Protein AF-A0A0Q9YLK9-F1 (afdb_monomer)

Mean predicted aligned error: 9.88 Å

Sequence (303 aa):
MAKIHIVLDIDNVLADRCTLINREFHFLRNGAVLSVNNHLYYIFPGIIPLLKRLYSYDNVEVSFFSSGTKVRDKELIKKLLILALGEGGYQLIKPTLIVRSKDDQTLISSRVKVKDLLKIVNVDDLPRTIFVDDEFCFEPQQAHNFLKSQKVSANAYSEDMGDDSSDYRWQRVNNAYYLAGRLIQLINFLSADPSNTVSNCLFPIQFNNDSSGGYLFNMHVYHDRAIYEYGLAMLQAIDPSLTLVSADFYRESIETIDFSTNLSPYLPRYYSSLEQGMSVDVSIEEFAEISLKNRRAYLSSIR

Secondary structure (DSSP, 8-state):
---EEEEE--BTTTEEE---GGGHHHHHHHSEEEEETTEEEEEPTTHHHHHHHHTT-TTEEEEEE-SS-HHHHHHHHHHHHHHHHHHHHHHHHGGG--EE-GGG-EESSSS-EEB-GGGTS-GGGGGGEEEEESS--B-GGGGGGEEE-----GGGT-TT--TT---TTGGGTTHHHHHHHHHHHHHHHHHH-TT--HHHHHHHHHEEEPTTS-EEE-GGGG--HHHHHHHHHHHHTT-TT-----HHHHHHHHHS--TTTSSTTTHHHHHHHHHTTPPPSS-HHHHHHHHHHHHHHHHHHT-

Organism: NCBI:txid295108

Structure (mmCIF, N/CA/C/O backbone):
data_AF-A0A0Q9YLK9-F1
#
_entry.id   AF-A0A0Q9YLK9-F1
#
loop_
_atom_site.group_PDB
_atom_site.id
_atom_site.type_symbol
_atom_site.label_atom_id
_atom_site.label_alt_id
_atom_site.label_comp_id
_atom_site.label_asym_id
_atom_site.label_entity_id
_atom_site.label_seq_id
_atom_site.pdbx_PDB_ins_code
_atom_site.Cartn_x
_atom_site.Cartn_y
_atom_site.Cartn_z
_atom_site.occupancy
_atom_site.B_iso_or_equiv
_atom_site.auth_seq_id
_atom_site.auth_comp_id
_atom_site.auth_asym_id
_atom_site.auth_atom_id
_atom_site.pdbx_PDB_model_num
ATOM 1 N N . MET A 1 1 ? -21.059 -6.905 7.042 1.00 68.19 1 MET A N 1
ATOM 2 C CA . MET A 1 1 ? -19.736 -7.304 7.572 1.00 68.19 1 MET A CA 1
ATOM 3 C C . MET A 1 1 ? -19.017 -6.052 8.040 1.00 68.19 1 MET A C 1
ATOM 5 O O . MET A 1 1 ? -19.188 -5.026 7.391 1.00 68.19 1 MET A O 1
ATOM 9 N N . ALA A 1 2 ? -18.274 -6.116 9.147 1.00 87.56 2 ALA A N 1
ATOM 10 C CA . ALA A 1 2 ? -17.472 -4.984 9.614 1.00 87.56 2 ALA A CA 1
ATOM 11 C C . ALA A 1 2 ? -16.369 -4.666 8.593 1.00 87.56 2 ALA A C 1
ATOM 13 O O . ALA A 1 2 ? -15.706 -5.587 8.100 1.00 87.56 2 ALA A O 1
ATOM 14 N N . LYS A 1 3 ? -16.199 -3.383 8.266 1.00 95.25 3 LYS A N 1
ATOM 15 C CA . LYS A 1 3 ? -15.178 -2.924 7.323 1.00 95.25 3 LYS A CA 1
ATOM 16 C C . LYS A 1 3 ? -13.779 -3.057 7.931 1.00 95.25 3 LYS A C 1
ATOM 18 O O . LYS A 1 3 ? -13.607 -3.119 9.150 1.00 95.25 3 LYS A O 1
ATOM 23 N N . ILE A 1 4 ? -12.790 -3.191 7.057 1.00 98.00 4 ILE A N 1
ATOM 24 C CA . ILE A 1 4 ? -11.364 -3.173 7.373 1.00 98.00 4 ILE A CA 1
ATOM 25 C C . ILE A 1 4 ? -10.777 -2.004 6.597 1.00 98.00 4 ILE A C 1
ATOM 27 O O . ILE A 1 4 ? -10.881 -1.969 5.372 1.00 98.00 4 ILE A O 1
ATOM 31 N N . HIS A 1 5 ? -10.152 -1.062 7.292 1.00 98.38 5 HIS A N 1
ATOM 32 C CA . HIS A 1 5 ? -9.548 0.096 6.643 1.00 98.38 5 HIS A CA 1
ATOM 33 C C . HIS A 1 5 ? -8.049 -0.124 6.487 1.00 98.38 5 HIS A C 1
ATOM 35 O O . HIS A 1 5 ? -7.370 -0.531 7.427 1.00 98.38 5 HIS A O 1
ATOM 41 N N . ILE A 1 6 ? -7.522 0.155 5.301 1.00 98.56 6 ILE A N 1
ATOM 42 C CA . ILE A 1 6 ? -6.091 0.116 5.014 1.00 98.56 6 ILE A CA 1
ATOM 43 C C . ILE A 1 6 ? -5.683 1.508 4.561 1.00 98.56 6 ILE A C 1
ATOM 45 O O . ILE A 1 6 ? -6.070 1.972 3.489 1.00 98.56 6 ILE A O 1
ATOM 49 N N . VAL A 1 7 ? -4.901 2.181 5.395 1.00 98.69 7 VAL A N 1
ATOM 50 C CA . VAL A 1 7 ? -4.362 3.509 5.125 1.00 98.69 7 VAL A CA 1
ATOM 51 C C . VAL A 1 7 ? -2.917 3.352 4.676 1.00 98.69 7 VAL A C 1
ATOM 53 O O . VAL A 1 7 ? -2.079 2.895 5.447 1.00 98.69 7 VAL A O 1
ATOM 56 N N . LEU A 1 8 ? -2.629 3.715 3.431 1.00 98.56 8 LEU A N 1
ATOM 57 C CA . LEU A 1 8 ? -1.304 3.593 2.830 1.00 98.56 8 LEU A CA 1
ATOM 58 C C . LEU A 1 8 ? -0.626 4.966 2.764 1.00 98.56 8 LEU A C 1
ATOM 60 O O . LEU A 1 8 ? -1.195 5.924 2.231 1.00 98.56 8 LEU A O 1
ATOM 64 N N . ASP A 1 9 ? 0.603 5.068 3.254 1.00 97.75 9 ASP A N 1
ATOM 65 C CA . ASP A 1 9 ? 1.499 6.141 2.830 1.00 97.75 9 ASP A CA 1
ATOM 66 C C . ASP A 1 9 ? 1.867 5.990 1.345 1.00 97.75 9 ASP A C 1
ATOM 68 O O . ASP A 1 9 ? 1.603 4.961 0.726 1.00 97.75 9 ASP A O 1
ATOM 72 N N . ILE A 1 10 ? 2.420 7.045 0.747 1.00 96.38 10 ILE A N 1
ATOM 73 C CA . ILE A 1 10 ? 2.712 7.114 -0.688 1.00 96.38 10 ILE A CA 1
ATOM 74 C C . ILE A 1 10 ? 4.205 7.006 -0.946 1.00 96.38 10 ILE A C 1
ATOM 76 O O . ILE A 1 10 ? 4.651 6.054 -1.595 1.00 96.38 10 ILE A O 1
ATOM 80 N N . ASP A 1 11 ? 4.948 8.009 -0.483 1.00 92.50 11 ASP A N 1
ATOM 81 C CA . ASP A 1 11 ? 6.382 8.094 -0.704 1.00 92.50 11 ASP A CA 1
ATOM 82 C C . ASP A 1 11 ? 7.020 6.893 -0.013 1.00 92.50 11 ASP A C 1
ATOM 84 O O . ASP A 1 11 ? 6.592 6.502 1.063 1.00 92.50 11 ASP A O 1
ATOM 88 N N . ASN A 1 12 ? 8.005 6.258 -0.644 1.00 89.56 12 ASN A N 1
ATOM 89 C CA . ASN A 1 12 ? 8.766 5.153 -0.072 1.00 89.56 12 ASN A CA 1
ATOM 90 C C . ASN A 1 12 ? 7.986 3.866 0.303 1.00 89.56 12 ASN A C 1
ATOM 92 O O . ASN A 1 12 ? 8.616 2.864 0.663 1.00 89.56 12 ASN A O 1
ATOM 96 N N . VAL A 1 13 ? 6.657 3.867 0.163 1.00 93.62 13 VAL A N 1
ATOM 97 C CA . VAL A 1 13 ? 5.757 2.720 0.348 1.00 93.62 13 VAL A CA 1
ATOM 98 C C . VAL A 1 13 ? 5.201 2.247 -0.992 1.00 93.62 13 VAL A C 1
ATOM 100 O O . VAL A 1 13 ? 5.377 1.086 -1.356 1.00 93.62 13 VAL A O 1
ATOM 103 N N . LEU A 1 14 ? 4.563 3.147 -1.745 1.00 94.81 14 LEU A N 1
ATOM 104 C CA . LEU A 1 14 ? 3.955 2.853 -3.049 1.00 94.81 14 LEU A CA 1
ATOM 105 C C . LEU A 1 14 ? 4.829 3.339 -4.198 1.00 94.81 14 LEU A C 1
ATOM 107 O O . LEU A 1 14 ? 4.911 2.688 -5.243 1.00 94.81 14 LEU A O 1
ATOM 111 N N . ALA A 1 15 ? 5.448 4.500 -4.002 1.00 92.12 15 ALA A N 1
ATOM 112 C CA . ALA A 1 15 ? 6.209 5.180 -5.025 1.00 92.12 15 ALA A CA 1
ATOM 113 C C . ALA A 1 15 ? 7.454 5.851 -4.449 1.00 92.12 15 ALA A C 1
ATOM 115 O O . ALA A 1 15 ? 7.448 6.310 -3.315 1.00 92.12 15 ALA A O 1
ATOM 116 N N . ASP A 1 16 ? 8.500 5.977 -5.253 1.00 88.25 16 ASP A N 1
ATOM 117 C CA . ASP A 1 16 ? 9.640 6.844 -4.958 1.00 88.25 16 ASP A CA 1
ATOM 118 C C . ASP A 1 16 ? 9.761 7.923 -6.030 1.00 88.25 16 ASP A C 1
ATOM 120 O O . ASP A 1 16 ? 9.440 7.706 -7.201 1.00 88.25 16 ASP A O 1
ATOM 124 N N . ARG A 1 17 ? 10.237 9.104 -5.649 1.00 85.50 17 ARG A N 1
ATOM 125 C CA . ARG A 1 17 ? 10.527 10.157 -6.614 1.00 85.50 17 ARG A CA 1
ATOM 126 C C . ARG A 1 17 ? 11.776 9.771 -7.403 1.00 85.50 17 ARG A C 1
ATOM 128 O O . ARG A 1 17 ? 12.842 9.519 -6.838 1.00 85.50 17 ARG A O 1
ATOM 135 N N . CYS A 1 18 ? 11.666 9.788 -8.726 1.00 79.31 18 CYS A N 1
ATOM 136 C CA . CYS A 1 18 ? 12.818 9.616 -9.595 1.00 79.31 18 CYS A CA 1
ATOM 137 C C . CYS A 1 18 ? 13.755 10.821 -9.439 1.00 79.31 18 CYS A C 1
ATOM 139 O O . CYS A 1 18 ? 13.375 11.962 -9.707 1.00 79.31 18 CYS A O 1
ATOM 141 N N . THR A 1 19 ? 14.986 10.559 -9.000 1.00 68.25 19 THR A N 1
ATOM 142 C CA . THR A 1 19 ? 16.067 11.560 -8.972 1.00 68.25 19 THR A CA 1
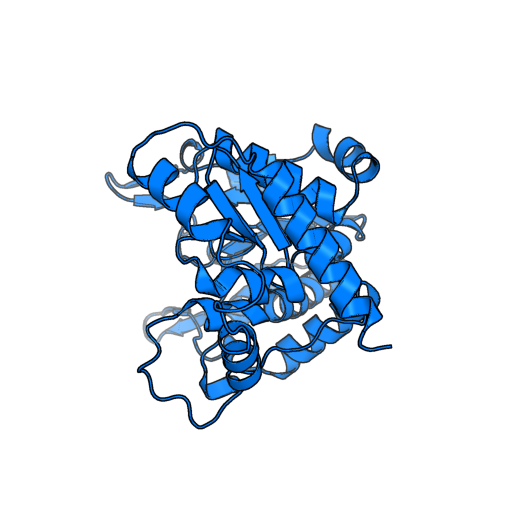ATOM 143 C C . THR A 1 19 ? 17.283 11.147 -9.799 1.00 68.25 19 THR A C 1
ATOM 145 O O . THR A 1 19 ? 18.236 11.911 -9.874 1.00 68.25 19 THR A O 1
ATOM 148 N N . LEU A 1 20 ? 17.295 9.935 -10.371 1.00 61.44 20 LEU A N 1
ATOM 149 C CA . LEU A 1 20 ? 18.453 9.371 -11.070 1.00 61.44 20 LEU A CA 1
ATOM 150 C C . LEU A 1 20 ? 18.015 8.622 -12.335 1.00 61.44 20 LEU A C 1
ATOM 152 O O . LEU A 1 20 ? 17.200 7.698 -12.264 1.00 61.44 20 LEU A O 1
ATOM 156 N N . ILE A 1 21 ? 18.619 9.027 -13.453 1.00 57.09 21 ILE A N 1
ATOM 157 C CA . ILE A 1 21 ? 18.257 8.710 -14.845 1.00 57.09 21 ILE A CA 1
ATOM 158 C C . ILE A 1 21 ? 18.487 7.230 -15.193 1.00 57.09 21 ILE A C 1
ATOM 160 O O . ILE A 1 21 ? 17.696 6.612 -15.895 1.00 57.09 21 ILE A O 1
ATOM 164 N N . ASN A 1 22 ? 19.522 6.599 -14.635 1.00 57.56 22 ASN A N 1
ATOM 165 C CA . ASN A 1 22 ? 19.926 5.246 -15.052 1.00 57.56 22 ASN A CA 1
ATOM 166 C C . ASN A 1 22 ? 19.087 4.118 -14.423 1.00 57.56 22 ASN A C 1
ATOM 168 O O . ASN A 1 22 ? 19.367 2.944 -14.638 1.00 57.56 22 ASN A O 1
ATOM 172 N N . ARG A 1 23 ? 18.077 4.453 -13.613 1.00 61.56 23 ARG A N 1
ATOM 173 C CA . ARG A 1 23 ? 17.304 3.477 -12.820 1.00 61.56 23 ARG A CA 1
ATOM 174 C C . ARG A 1 23 ? 15.888 3.256 -13.343 1.00 61.56 23 ARG A C 1
ATOM 176 O O . ARG A 1 23 ? 15.197 2.359 -12.867 1.00 61.56 23 ARG A O 1
ATOM 183 N N . GLU A 1 24 ? 15.474 4.031 -14.344 1.00 62.31 24 GLU A N 1
ATOM 184 C CA . GLU A 1 24 ? 14.135 3.984 -14.937 1.00 62.31 24 GLU A CA 1
ATOM 185 C C . GLU A 1 24 ? 13.812 2.589 -15.482 1.00 62.31 24 GLU A C 1
ATOM 187 O O . GLU A 1 24 ? 12.700 2.099 -15.311 1.00 62.31 24 GLU A O 1
ATOM 192 N N . PHE A 1 25 ? 14.793 1.893 -16.060 1.00 64.44 25 PHE A N 1
ATOM 193 C CA . PHE A 1 25 ? 14.572 0.607 -16.721 1.00 64.44 25 PHE A CA 1
ATOM 194 C C . PHE A 1 25 ? 14.134 -0.514 -15.790 1.00 64.44 25 PHE A C 1
ATOM 196 O O . PHE A 1 25 ? 13.269 -1.299 -16.179 1.00 64.44 25 PHE A O 1
ATOM 203 N N . HIS A 1 26 ? 14.666 -0.579 -14.566 1.00 68.38 26 HIS A N 1
ATOM 204 C CA . HIS A 1 26 ? 14.203 -1.570 -13.598 1.00 68.38 26 HIS A CA 1
ATOM 205 C C . HIS A 1 26 ? 12.704 -1.387 -13.325 1.00 68.38 26 HIS A C 1
ATOM 207 O O . HIS A 1 26 ? 11.928 -2.340 -13.404 1.00 68.38 26 HIS A O 1
ATOM 213 N N . PHE A 1 27 ? 12.283 -0.147 -13.070 1.00 71.62 27 PHE A N 1
ATOM 214 C CA . PHE A 1 27 ? 10.886 0.186 -12.796 1.00 71.62 27 PHE A CA 1
ATOM 215 C C . PHE A 1 27 ? 10.000 0.103 -14.039 1.00 71.62 27 PHE A C 1
ATOM 217 O O . PHE A 1 27 ? 8.840 -0.273 -13.931 1.00 71.62 27 PHE A O 1
ATOM 224 N N . LEU A 1 28 ? 10.527 0.362 -15.233 1.00 66.81 28 LEU A N 1
ATOM 225 C CA . LEU A 1 28 ? 9.806 0.140 -16.486 1.00 66.81 28 LEU A CA 1
ATOM 226 C C . LEU A 1 28 ? 9.580 -1.348 -16.773 1.00 66.81 28 LEU A C 1
ATOM 228 O O . LEU A 1 28 ? 8.540 -1.711 -17.325 1.00 66.81 28 LEU A O 1
ATOM 232 N N . ARG A 1 29 ? 10.535 -2.212 -16.407 1.00 68.81 29 ARG A N 1
ATOM 233 C CA . ARG A 1 29 ? 10.418 -3.666 -16.576 1.00 68.81 29 ARG A CA 1
ATOM 234 C C . ARG A 1 29 ? 9.478 -4.277 -15.539 1.00 68.81 29 ARG A C 1
ATOM 236 O O . ARG A 1 29 ? 8.573 -5.019 -15.915 1.00 68.81 29 ARG A O 1
ATOM 243 N N . ASN A 1 30 ? 9.666 -3.927 -14.268 1.00 75.62 30 ASN A N 1
ATOM 244 C CA . ASN A 1 30 ? 9.086 -4.660 -13.140 1.00 75.62 30 ASN A CA 1
ATOM 245 C C . ASN A 1 30 ? 7.999 -3.885 -12.370 1.00 75.62 30 ASN A C 1
ATOM 247 O O . ASN A 1 30 ? 7.296 -4.474 -11.556 1.00 75.62 30 ASN A O 1
ATOM 251 N N . GLY A 1 31 ? 7.834 -2.583 -12.616 1.00 85.44 31 GLY A N 1
ATOM 252 C CA . GLY A 1 31 ? 6.871 -1.710 -11.937 1.00 85.44 31 GLY A CA 1
ATOM 253 C C . GLY A 1 31 ? 6.147 -0.777 -12.913 1.00 85.44 31 GLY A C 1
ATOM 254 O O . GLY A 1 31 ? 5.612 -1.217 -13.937 1.00 85.44 31 GLY A O 1
ATOM 255 N N . ALA A 1 32 ? 6.110 0.518 -12.587 1.00 87.38 32 ALA A N 1
ATOM 256 C CA . ALA A 1 32 ? 5.658 1.562 -13.506 1.00 87.38 32 ALA A CA 1
ATOM 257 C C . ALA A 1 32 ? 6.345 2.907 -13.235 1.00 87.38 32 ALA A C 1
ATOM 259 O O . ALA A 1 32 ? 6.913 3.126 -12.169 1.00 87.38 32 ALA A O 1
ATOM 260 N N . VAL A 1 33 ? 6.247 3.827 -14.194 1.00 86.94 33 VAL A N 1
ATOM 261 C CA . VAL A 1 33 ? 6.704 5.215 -14.052 1.00 86.94 33 VAL A CA 1
ATOM 262 C C . VAL A 1 33 ? 5.521 6.138 -14.318 1.00 86.94 33 VAL A C 1
ATOM 264 O O . VAL A 1 33 ? 4.845 5.997 -15.336 1.00 86.94 33 VAL A O 1
ATOM 267 N N . LEU A 1 34 ? 5.254 7.066 -13.400 1.00 88.12 34 LEU A N 1
ATOM 268 C CA . LEU A 1 34 ? 4.190 8.062 -13.519 1.00 88.12 34 LEU A CA 1
ATOM 269 C C . LEU A 1 34 ? 4.776 9.470 -13.493 1.00 88.12 34 LEU A C 1
ATOM 271 O O . LEU A 1 34 ? 5.653 9.768 -12.690 1.00 88.12 34 LEU A O 1
ATOM 275 N N . SER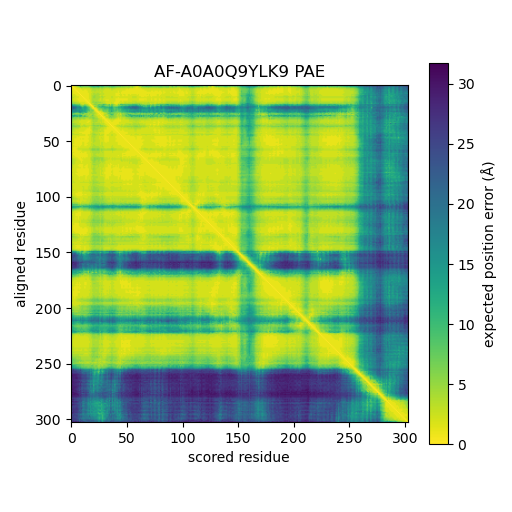 A 1 35 ? 4.247 10.353 -14.334 1.00 87.69 35 SER A N 1
ATOM 276 C CA . SER A 1 35 ? 4.555 11.784 -14.296 1.00 87.69 35 SER A CA 1
ATOM 277 C C . SER A 1 35 ? 3.471 12.541 -13.540 1.00 87.69 35 SER A C 1
ATOM 279 O O . SER A 1 35 ? 2.290 12.319 -13.807 1.00 87.69 35 SER A O 1
ATOM 281 N N . VAL A 1 36 ? 3.843 13.421 -12.611 1.00 89.75 36 VAL A N 1
ATOM 282 C CA . VAL A 1 36 ? 2.948 14.273 -11.809 1.00 89.75 36 VAL A CA 1
ATOM 283 C C . VAL A 1 36 ? 3.653 15.601 -11.544 1.00 89.75 36 VAL A C 1
ATOM 285 O O . VAL A 1 36 ? 4.757 15.602 -11.005 1.00 89.75 36 VAL A O 1
ATOM 288 N N . ASN A 1 37 ? 3.028 16.730 -11.893 1.00 87.25 37 ASN A N 1
ATOM 289 C CA . ASN A 1 37 ? 3.591 18.079 -11.703 1.00 87.25 37 ASN A CA 1
ATOM 290 C C . ASN A 1 37 ? 5.066 18.219 -12.148 1.00 87.25 37 ASN A C 1
ATOM 292 O O . ASN A 1 37 ? 5.900 18.707 -11.389 1.00 87.25 37 ASN A O 1
ATOM 296 N N . ASN A 1 38 ? 5.398 17.762 -13.361 1.00 82.94 38 ASN A N 1
ATOM 297 C CA . ASN A 1 38 ? 6.762 17.776 -13.924 1.00 82.94 38 ASN A CA 1
ATOM 298 C C . ASN A 1 38 ? 7.799 16.959 -13.127 1.00 82.94 38 ASN A C 1
ATOM 300 O O . ASN A 1 38 ? 9.006 17.184 -13.229 1.00 82.94 38 ASN A O 1
ATOM 304 N N . HIS A 1 39 ? 7.346 16.000 -12.323 1.00 85.12 39 HIS A N 1
ATOM 305 C CA . HIS A 1 39 ? 8.201 15.052 -11.622 1.00 85.12 39 HIS A CA 1
ATOM 306 C C . HIS A 1 39 ? 7.826 13.623 -11.990 1.00 85.12 39 HIS A C 1
ATOM 308 O O . HIS A 1 39 ? 6.649 13.287 -12.117 1.00 85.12 39 HIS A O 1
ATOM 314 N N . LEU A 1 40 ? 8.844 12.780 -12.142 1.00 86.62 40 LEU A N 1
ATOM 315 C CA . LEU A 1 40 ? 8.677 11.353 -12.370 1.00 86.62 40 LEU A CA 1
ATOM 316 C C . LEU A 1 40 ? 8.667 10.607 -11.033 1.00 86.62 40 LEU A C 1
ATOM 318 O O . LEU A 1 40 ? 9.443 10.910 -10.124 1.00 86.62 40 LEU A O 1
ATOM 322 N N . TYR A 1 41 ? 7.795 9.615 -10.940 1.00 88.81 41 TYR A N 1
ATOM 323 C CA . TYR A 1 41 ? 7.614 8.745 -9.789 1.00 88.81 41 TYR A CA 1
ATOM 324 C C . TYR A 1 41 ? 7.719 7.293 -10.233 1.00 88.81 41 TYR A C 1
ATOM 326 O O . TYR A 1 41 ? 7.021 6.860 -11.150 1.00 88.81 41 TYR A O 1
ATOM 334 N N . TYR A 1 42 ? 8.583 6.544 -9.565 1.00 88.88 42 TYR A N 1
ATOM 335 C CA . TYR A 1 42 ? 8.730 5.109 -9.718 1.00 88.88 42 TYR A CA 1
ATOM 336 C C . TYR A 1 42 ? 7.731 4.399 -8.828 1.00 88.88 42 TYR A C 1
ATOM 338 O O . TYR A 1 42 ? 7.791 4.527 -7.613 1.00 88.88 42 TYR A O 1
ATOM 346 N N . ILE A 1 43 ? 6.828 3.636 -9.426 1.00 91.38 43 ILE A N 1
ATOM 347 C CA . ILE A 1 43 ? 5.926 2.745 -8.707 1.00 91.38 43 ILE A CA 1
ATOM 348 C C . ILE A 1 43 ? 6.657 1.428 -8.487 1.00 91.38 43 ILE A C 1
ATOM 350 O O . ILE A 1 43 ? 7.110 0.807 -9.456 1.00 91.38 43 ILE A O 1
ATOM 354 N N . PHE A 1 44 ? 6.775 1.006 -7.226 1.00 89.50 44 PHE A N 1
ATOM 355 C CA . PHE A 1 44 ? 7.508 -0.215 -6.900 1.00 89.50 44 PHE A CA 1
ATOM 356 C C . PHE A 1 44 ? 6.870 -1.449 -7.566 1.00 89.50 44 PHE A C 1
ATOM 358 O O . PHE A 1 44 ? 5.640 -1.504 -7.725 1.00 89.50 44 PHE A O 1
ATOM 365 N N . PRO A 1 45 ? 7.682 -2.455 -7.947 1.00 88.00 45 PRO A N 1
ATOM 366 C CA . PRO A 1 45 ? 7.176 -3.740 -8.415 1.00 88.00 45 PRO A CA 1
ATOM 367 C C . PRO A 1 45 ? 6.126 -4.323 -7.467 1.00 88.00 45 PRO A C 1
ATOM 369 O O . PRO A 1 45 ? 6.228 -4.180 -6.254 1.00 88.00 45 PRO A O 1
ATOM 372 N N . GLY A 1 46 ? 5.077 -4.936 -8.017 1.00 92.81 46 GLY A N 1
ATOM 373 C CA . GLY A 1 46 ? 3.996 -5.542 -7.231 1.00 92.81 46 GLY A CA 1
ATOM 374 C C . GLY A 1 46 ? 2.945 -4.576 -6.657 1.00 92.81 46 GLY A C 1
ATOM 375 O O . GLY A 1 46 ? 1.862 -5.038 -6.307 1.00 92.81 46 GLY A O 1
ATOM 376 N N . ILE A 1 47 ? 3.169 -3.253 -6.624 1.00 96.00 47 ILE A N 1
ATOM 377 C CA . ILE A 1 47 ? 2.183 -2.291 -6.077 1.00 96.00 47 ILE A CA 1
ATOM 378 C C . ILE A 1 47 ? 0.879 -2.266 -6.881 1.00 96.00 47 ILE A C 1
ATOM 380 O O . ILE A 1 47 ? -0.205 -2.220 -6.305 1.00 96.00 47 ILE A O 1
ATOM 384 N N . ILE A 1 48 ? 0.958 -2.335 -8.211 1.00 96.25 48 ILE A N 1
ATOM 385 C CA . ILE A 1 48 ? -0.232 -2.368 -9.076 1.00 96.25 48 ILE A CA 1
ATOM 386 C C . ILE A 1 48 ? -1.091 -3.621 -8.783 1.00 96.25 48 ILE A C 1
ATOM 388 O O . ILE A 1 48 ? -2.278 -3.465 -8.481 1.00 96.25 48 ILE A O 1
ATOM 392 N N . PRO A 1 49 ? -0.534 -4.852 -8.815 1.00 97.06 49 PRO A N 1
ATOM 393 C CA . PRO A 1 49 ? -1.221 -6.058 -8.351 1.00 97.06 49 PRO A CA 1
ATOM 394 C C . PRO A 1 49 ? -1.729 -5.978 -6.908 1.00 97.06 49 PRO A C 1
ATOM 396 O O . PRO A 1 49 ? -2.851 -6.405 -6.646 1.00 97.06 49 PRO A O 1
ATOM 399 N N . LEU A 1 50 ? -0.955 -5.404 -5.981 1.00 98.12 50 LEU A N 1
ATOM 400 C CA . LEU A 1 50 ? -1.374 -5.231 -4.589 1.00 98.12 50 LEU A CA 1
ATOM 401 C C . LEU A 1 50 ? -2.641 -4.381 -4.500 1.00 98.12 50 LEU A C 1
ATOM 403 O O . LEU A 1 50 ? -3.616 -4.812 -3.892 1.00 98.12 50 LEU A O 1
ATOM 407 N N . LEU A 1 51 ? -2.671 -3.215 -5.149 1.00 98.44 51 LEU A N 1
ATOM 408 C CA . LEU A 1 51 ? -3.859 -2.361 -5.163 1.00 98.44 51 LEU A CA 1
ATOM 409 C C . LEU A 1 51 ? -5.054 -3.088 -5.786 1.00 98.44 51 LEU A C 1
ATOM 411 O O . LEU A 1 51 ? -6.121 -3.111 -5.178 1.00 98.44 51 LEU A O 1
ATOM 415 N N . LYS A 1 52 ? -4.876 -3.763 -6.931 1.00 97.88 52 LYS A N 1
ATOM 416 C CA . LYS A 1 52 ? -5.930 -4.612 -7.519 1.00 97.88 52 LYS A CA 1
ATOM 417 C C . LYS A 1 52 ? -6.467 -5.632 -6.514 1.00 97.88 52 LYS A C 1
ATOM 419 O O . LYS A 1 52 ? -7.678 -5.801 -6.410 1.00 97.88 52 LYS A O 1
ATOM 424 N N . ARG A 1 53 ? -5.581 -6.291 -5.758 1.00 97.75 53 ARG A N 1
ATOM 425 C CA . ARG A 1 53 ? -5.970 -7.276 -4.745 1.00 97.75 53 ARG A CA 1
ATOM 426 C C . ARG A 1 53 ? -6.764 -6.637 -3.614 1.00 97.75 53 ARG A C 1
ATOM 428 O O . ARG A 1 53 ? -7.814 -7.157 -3.259 1.00 97.75 53 ARG A O 1
ATOM 435 N N . LEU A 1 54 ? -6.287 -5.527 -3.057 1.00 98.12 54 LEU A N 1
ATOM 436 C CA . LEU A 1 54 ? -6.954 -4.856 -1.939 1.00 98.12 54 LEU A CA 1
ATOM 437 C C . LEU A 1 54 ? -8.367 -4.394 -2.319 1.00 98.12 54 LEU A C 1
ATOM 439 O O . LEU A 1 54 ? -9.305 -4.658 -1.577 1.00 98.12 54 LEU A O 1
ATOM 443 N N . TYR A 1 55 ? -8.531 -3.804 -3.506 1.00 97.62 55 TYR A N 1
ATOM 444 C CA . TYR A 1 55 ? -9.838 -3.375 -4.019 1.00 97.62 55 TYR A CA 1
ATOM 445 C C . TYR A 1 55 ? -10.745 -4.529 -4.482 1.00 97.62 55 TYR A C 1
ATOM 447 O O . TYR A 1 55 ? -11.903 -4.284 -4.807 1.00 97.62 55 TYR A O 1
ATOM 455 N N . SER A 1 56 ? -10.254 -5.774 -4.514 1.00 96.12 56 SER A N 1
ATOM 456 C CA . SER A 1 56 ? -11.085 -6.953 -4.807 1.00 96.12 56 SER A CA 1
ATOM 457 C C . SER A 1 56 ? -11.833 -7.501 -3.586 1.00 96.12 56 SER A C 1
ATOM 459 O O . SER A 1 56 ? -12.683 -8.372 -3.742 1.00 96.12 56 SER A O 1
ATOM 461 N N . TYR A 1 57 ? -11.523 -7.018 -2.378 1.00 96.69 57 TYR A N 1
ATOM 462 C CA . TYR A 1 57 ? -12.208 -7.427 -1.153 1.00 96.69 57 TYR A CA 1
ATOM 463 C C . TYR A 1 57 ? -13.366 -6.475 -0.827 1.00 96.69 57 TYR A C 1
ATOM 465 O O . TYR A 1 57 ? -13.148 -5.308 -0.508 1.00 96.69 57 TYR A O 1
ATOM 473 N N . ASP A 1 58 ? -14.598 -6.989 -0.804 1.00 95.12 58 ASP A N 1
ATOM 474 C CA . ASP A 1 58 ? -15.812 -6.188 -0.556 1.00 95.12 58 ASP A CA 1
ATOM 475 C C . ASP A 1 58 ? -15.848 -5.515 0.832 1.00 95.12 58 ASP A C 1
ATOM 477 O O . ASP A 1 58 ? -16.514 -4.493 1.047 1.00 95.12 58 ASP A O 1
ATOM 481 N N . ASN A 1 59 ? -15.147 -6.091 1.811 1.00 96.12 59 ASN A N 1
ATOM 482 C CA . ASN A 1 59 ? -15.074 -5.590 3.181 1.00 96.12 59 ASN A CA 1
ATOM 483 C C . ASN A 1 59 ? -13.836 -4.723 3.459 1.00 96.12 59 ASN A C 1
ATOM 485 O O . ASN A 1 59 ? -13.669 -4.299 4.601 1.00 96.12 59 ASN A O 1
ATOM 489 N N . VAL A 1 60 ? -12.997 -4.442 2.459 1.00 97.94 60 VAL A N 1
ATOM 490 C CA . VAL A 1 60 ? -11.796 -3.611 2.610 1.00 97.94 60 VAL A CA 1
ATOM 491 C C . VAL A 1 60 ? -12.025 -2.228 2.008 1.00 97.94 60 VAL A C 1
ATOM 493 O O . VAL A 1 60 ? -12.560 -2.087 0.912 1.00 97.94 60 VAL A O 1
ATOM 496 N N . GLU A 1 61 ? -11.587 -1.197 2.722 1.00 98.12 61 GLU A N 1
ATOM 497 C CA . GLU A 1 61 ? -11.552 0.183 2.244 1.00 98.12 61 GLU A CA 1
ATOM 498 C C . GLU A 1 61 ? -10.120 0.703 2.269 1.00 98.12 61 GLU A C 1
ATOM 500 O O . GLU A 1 61 ? -9.439 0.650 3.292 1.00 98.12 61 GLU A O 1
ATOM 505 N N . VAL A 1 62 ? -9.656 1.213 1.129 1.00 98.62 62 VAL A N 1
ATOM 506 C CA . VAL A 1 62 ? -8.290 1.715 0.976 1.00 98.62 62 VAL A CA 1
ATOM 507 C C . VAL A 1 62 ? -8.307 3.238 0.958 1.00 98.62 62 VAL A C 1
ATOM 509 O O . VAL A 1 62 ? -9.062 3.858 0.211 1.00 98.62 62 VAL A O 1
ATOM 512 N N . SER A 1 63 ? -7.457 3.847 1.777 1.00 98.75 63 SER A N 1
ATOM 513 C CA . SER A 1 63 ? -7.242 5.294 1.843 1.00 98.75 63 SER A CA 1
ATOM 514 C C . SER A 1 63 ? -5.752 5.612 1.807 1.00 98.75 63 SER A C 1
ATOM 516 O O . SER A 1 63 ? -4.917 4.736 2.024 1.00 98.75 63 SER A O 1
ATOM 518 N N . PHE A 1 64 ? -5.408 6.872 1.545 1.00 98.69 64 PHE A N 1
ATOM 519 C CA . PHE A 1 64 ? -4.017 7.306 1.422 1.00 98.69 64 PHE A CA 1
ATOM 520 C C . PHE A 1 64 ? -3.716 8.458 2.377 1.00 98.69 64 PHE A C 1
ATOM 522 O O . PHE A 1 64 ? -4.524 9.382 2.489 1.00 98.69 64 PHE A O 1
ATOM 529 N N . PHE A 1 65 ? -2.559 8.429 3.041 1.00 98.38 65 PHE A N 1
ATOM 530 C CA . PHE A 1 65 ? -2.113 9.512 3.920 1.00 98.38 65 PHE A CA 1
ATOM 531 C C . PHE A 1 65 ? -0.612 9.747 3.777 1.00 98.38 65 PHE A C 1
ATOM 533 O O . PHE A 1 65 ? 0.187 9.004 4.336 1.00 98.38 65 PHE A O 1
ATOM 540 N N . SER A 1 66 ? -0.234 10.817 3.078 1.00 97.00 66 SER A N 1
ATOM 541 C CA . SER A 1 66 ? 1.166 11.183 2.856 1.00 97.00 66 SER A CA 1
ATOM 542 C C . SER A 1 66 ? 1.583 12.476 3.554 1.00 97.00 66 SER A C 1
ATOM 544 O O . SER A 1 66 ? 0.760 13.330 3.871 1.00 97.00 66 SER A O 1
ATOM 546 N N . SER A 1 67 ? 2.890 12.635 3.773 1.00 95.25 67 SER A N 1
ATOM 547 C CA . SER A 1 67 ? 3.537 13.911 4.128 1.00 95.25 67 SER A CA 1
ATOM 548 C C . SER A 1 67 ? 3.778 14.804 2.894 1.00 95.25 67 SER A C 1
ATOM 550 O O . SER A 1 67 ? 4.476 15.819 2.967 1.00 95.25 67 SER A O 1
ATOM 552 N N . GLY A 1 68 ? 3.215 14.432 1.743 1.00 94.75 68 GLY A N 1
ATOM 553 C CA . GLY A 1 68 ? 3.235 15.194 0.507 1.00 94.75 68 GLY A CA 1
ATOM 554 C C . GLY A 1 68 ? 2.314 16.406 0.470 1.00 94.75 68 GLY A C 1
ATOM 555 O O . GLY A 1 68 ? 1.609 16.736 1.424 1.00 94.75 68 GLY A O 1
ATOM 556 N N . THR A 1 69 ? 2.344 17.128 -0.653 1.00 95.88 69 THR A N 1
ATOM 557 C CA . THR A 1 69 ? 1.374 18.197 -0.913 1.00 95.88 69 THR A CA 1
ATOM 558 C C . THR A 1 69 ? 0.090 17.599 -1.475 1.00 95.88 69 THR A C 1
ATOM 560 O O . THR A 1 69 ? 0.120 16.730 -2.345 1.00 95.88 69 THR A O 1
ATOM 563 N N . LYS A 1 70 ? -1.057 18.142 -1.059 1.00 96.25 70 LYS A N 1
ATOM 564 C CA . LYS A 1 70 ? -2.385 17.669 -1.476 1.00 96.25 70 LYS A CA 1
ATOM 565 C C . LYS A 1 70 ? -2.563 17.538 -2.990 1.00 96.25 70 LYS A C 1
ATOM 567 O O . LYS A 1 70 ? -3.199 16.595 -3.451 1.00 96.25 70 LYS A O 1
ATOM 572 N N . VAL A 1 71 ? -2.036 18.493 -3.761 1.00 96.31 71 VAL A N 1
ATOM 573 C CA . VAL A 1 71 ? -2.135 18.492 -5.232 1.00 96.31 71 VAL A CA 1
ATOM 574 C C . VAL A 1 71 ? -1.362 17.313 -5.821 1.00 96.31 71 VAL A C 1
ATOM 576 O O . VAL A 1 71 ? -1.923 16.551 -6.607 1.00 96.31 71 VAL A O 1
ATOM 579 N N . ARG A 1 72 ? -0.111 17.124 -5.386 1.00 95.81 72 ARG A N 1
ATOM 580 C CA . ARG A 1 72 ? 0.749 16.020 -5.822 1.00 95.81 72 ARG A CA 1
ATOM 581 C C . ARG A 1 72 ? 0.140 14.671 -5.461 1.00 95.81 72 ARG A C 1
ATOM 583 O O . ARG A 1 72 ? 0.019 13.818 -6.333 1.00 95.81 72 ARG A O 1
ATOM 590 N N . ASP A 1 73 ? -0.292 14.503 -4.215 1.00 97.38 73 ASP A N 1
ATOM 591 C CA . ASP A 1 73 ? -0.814 13.225 -3.724 1.00 97.38 73 ASP A CA 1
ATOM 592 C C . ASP A 1 73 ? -2.094 12.826 -4.460 1.00 97.38 73 ASP A C 1
ATOM 594 O O . ASP A 1 73 ? -2.220 11.698 -4.929 1.00 97.38 73 ASP A O 1
ATOM 598 N N . LYS A 1 74 ? -3.029 13.766 -4.646 1.00 97.75 74 LYS A N 1
ATOM 599 C CA . LYS A 1 74 ? -4.273 13.491 -5.378 1.00 97.75 74 LYS A CA 1
ATOM 600 C C . LYS A 1 74 ? -4.028 13.104 -6.831 1.00 97.75 74 LYS A C 1
ATOM 602 O O . LYS A 1 74 ? -4.691 12.195 -7.328 1.00 97.75 74 LYS A O 1
ATOM 607 N N . GLU A 1 75 ? -3.120 13.790 -7.522 1.00 97.62 75 GLU A N 1
ATOM 608 C CA . GLU A 1 75 ? -2.821 13.476 -8.919 1.00 97.62 75 GLU A CA 1
ATOM 609 C C . GLU A 1 75 ? -2.098 12.130 -9.051 1.00 97.62 75 GLU A C 1
ATOM 611 O O . GLU A 1 75 ? -2.489 11.309 -9.884 1.00 97.62 75 GLU A O 1
ATOM 616 N N . LEU A 1 76 ? -1.102 11.870 -8.198 1.00 97.31 76 LEU A N 1
ATOM 617 C CA . LEU A 1 76 ? -0.352 10.615 -8.200 1.00 97.31 76 LEU A CA 1
ATOM 618 C C . LEU A 1 76 ? -1.254 9.419 -7.899 1.00 97.31 76 LEU A C 1
ATOM 620 O O . LEU A 1 76 ? -1.256 8.455 -8.664 1.00 97.31 76 LEU A O 1
ATOM 624 N N . ILE A 1 77 ? -2.083 9.507 -6.855 1.00 98.44 77 ILE A N 1
ATOM 625 C CA . ILE A 1 77 ? -3.035 8.448 -6.505 1.00 98.44 77 ILE A CA 1
ATOM 626 C C . ILE A 1 77 ? -4.076 8.246 -7.601 1.00 98.44 77 ILE A C 1
ATOM 628 O O . ILE A 1 77 ? -4.369 7.104 -7.944 1.00 98.44 77 ILE A O 1
ATOM 632 N N . LYS A 1 78 ? -4.597 9.316 -8.216 1.00 98.31 78 LYS A N 1
ATOM 633 C CA . LYS A 1 78 ? -5.502 9.183 -9.366 1.00 98.31 78 LYS A CA 1
ATOM 634 C C . LYS A 1 78 ? -4.846 8.373 -10.489 1.00 98.31 78 LYS A C 1
ATOM 636 O O . LYS A 1 78 ? -5.442 7.406 -10.955 1.00 98.31 78 LYS A O 1
ATOM 641 N N . LYS A 1 79 ? -3.636 8.748 -10.923 1.00 98.06 79 LYS A N 1
ATOM 642 C CA . LYS A 1 79 ? -2.934 8.053 -12.017 1.00 98.06 79 LYS A CA 1
ATOM 643 C C . LYS A 1 79 ? -2.615 6.603 -11.652 1.00 98.06 79 LYS A C 1
ATOM 645 O O . LYS A 1 79 ? -2.835 5.713 -12.468 1.00 98.06 79 LYS A O 1
ATOM 650 N N . LEU A 1 80 ? -2.168 6.358 -10.421 1.00 97.81 80 LEU A N 1
ATOM 651 C CA . LEU A 1 80 ? -1.872 5.018 -9.920 1.00 97.81 80 LEU A CA 1
ATOM 652 C C . LEU A 1 80 ? -3.121 4.126 -9.871 1.00 97.81 80 LEU A C 1
ATOM 654 O O . LEU A 1 80 ? -3.071 2.980 -10.311 1.00 97.81 80 LEU A O 1
ATOM 658 N N . LEU A 1 81 ? -4.251 4.645 -9.387 1.00 98.44 81 LEU A N 1
ATOM 659 C CA . LEU A 1 81 ? -5.503 3.890 -9.318 1.00 98.44 81 LEU A CA 1
ATOM 660 C C . LEU A 1 81 ? -6.122 3.654 -10.695 1.00 98.44 81 LEU A C 1
ATOM 662 O O . LEU A 1 81 ? -6.649 2.572 -10.920 1.00 98.44 81 LEU A O 1
ATOM 666 N N . ILE A 1 82 ? -6.019 4.600 -11.633 1.00 97.75 82 ILE A N 1
ATOM 667 C CA . ILE A 1 82 ? -6.413 4.361 -13.032 1.00 97.75 82 ILE A CA 1
ATOM 668 C C . ILE A 1 82 ? -5.536 3.263 -13.644 1.00 97.75 82 ILE A C 1
ATOM 670 O O . ILE A 1 82 ? -6.048 2.375 -14.319 1.00 97.75 82 ILE A O 1
ATOM 674 N N . LEU A 1 83 ? -4.228 3.275 -13.377 1.00 94.38 83 LEU A N 1
ATOM 675 C CA . LEU A 1 83 ? -3.321 2.232 -13.853 1.00 94.38 83 LEU A CA 1
ATOM 676 C C . LEU A 1 83 ? -3.647 0.855 -13.244 1.00 94.38 83 LEU A C 1
ATOM 678 O O . LEU A 1 83 ? -3.562 -0.161 -13.933 1.00 94.38 83 LEU A O 1
ATOM 682 N N . ALA A 1 84 ? -4.037 0.811 -11.969 1.00 96.44 84 ALA A N 1
ATOM 683 C CA . ALA A 1 84 ? -4.385 -0.429 -11.285 1.00 96.44 84 ALA A CA 1
ATOM 684 C C . ALA A 1 84 ? -5.787 -0.946 -11.636 1.00 96.44 84 ALA A C 1
ATOM 686 O O . ALA A 1 84 ? -5.945 -2.133 -11.892 1.00 96.44 84 ALA A O 1
ATOM 687 N N . LEU A 1 85 ? -6.807 -0.095 -11.671 1.00 96.69 85 LEU A N 1
ATOM 688 C CA . LEU A 1 85 ? -8.215 -0.507 -11.745 1.00 96.69 85 LEU A CA 1
ATOM 689 C C . LEU A 1 85 ? -8.874 -0.189 -13.096 1.00 96.69 85 LEU A C 1
ATOM 691 O O . LEU A 1 85 ? -10.013 -0.586 -13.340 1.00 96.69 85 LEU A O 1
ATOM 695 N N . GLY A 1 86 ? -8.179 0.536 -13.974 1.00 96.19 86 GLY A N 1
ATOM 696 C CA . GLY A 1 86 ? -8.768 1.161 -15.154 1.00 96.19 86 GLY A CA 1
ATOM 697 C C . GLY A 1 86 ? -9.611 2.391 -14.802 1.00 96.19 86 GLY A C 1
ATOM 698 O O . GLY A 1 86 ? -9.978 2.621 -13.648 1.00 96.19 86 GLY A O 1
ATOM 699 N N . GLU A 1 87 ? -9.957 3.185 -15.819 1.00 97.25 87 GLU A N 1
ATOM 700 C CA . GLU A 1 87 ? -10.767 4.400 -15.637 1.00 97.25 87 GLU A CA 1
ATOM 701 C C . GLU A 1 87 ? -12.133 4.075 -15.013 1.00 97.25 87 GLU A C 1
ATOM 703 O O . GLU A 1 87 ? -12.549 4.731 -14.063 1.00 97.25 87 GLU A O 1
ATOM 708 N N . GLY A 1 88 ? -12.805 3.018 -15.485 1.00 97.75 88 GLY A N 1
ATOM 709 C CA . GLY A 1 88 ? -14.106 2.598 -14.954 1.00 97.75 88 GLY A CA 1
ATOM 710 C C . GLY A 1 88 ? -14.054 2.225 -13.470 1.00 97.75 88 GLY A C 1
ATOM 711 O O . GLY A 1 88 ? -14.862 2.722 -12.689 1.00 97.75 88 GLY A O 1
ATOM 712 N N . GLY A 1 89 ? -13.068 1.416 -13.065 1.00 97.62 89 GLY A N 1
ATOM 713 C CA . GLY A 1 89 ? -12.868 1.048 -11.661 1.00 97.62 89 GLY A CA 1
ATOM 714 C C . GLY A 1 89 ? -12.552 2.260 -10.784 1.00 97.62 89 GLY A C 1
ATOM 715 O O . GLY A 1 89 ? -13.131 2.412 -9.710 1.00 97.62 89 GLY A O 1
ATOM 716 N N . TYR A 1 90 ? -11.711 3.177 -11.273 1.00 98.25 90 TYR A N 1
ATOM 717 C CA . TYR A 1 90 ? -11.427 4.432 -10.579 1.00 98.25 90 TYR A CA 1
ATOM 718 C C . TYR A 1 90 ? -12.687 5.288 -10.376 1.00 98.25 90 TYR A C 1
ATOM 720 O O . TYR A 1 90 ? -12.908 5.782 -9.272 1.00 98.25 90 TYR A O 1
ATOM 728 N N . GLN A 1 91 ? -13.537 5.453 -11.396 1.00 98.25 91 GLN A N 1
ATOM 729 C CA . GLN A 1 91 ? -14.756 6.263 -11.266 1.00 98.25 91 GLN A CA 1
ATOM 730 C C . GLN A 1 91 ? -15.738 5.699 -10.229 1.00 98.25 91 GLN A C 1
ATOM 732 O O . GLN A 1 91 ? -16.421 6.486 -9.577 1.00 98.25 91 GLN A O 1
ATOM 737 N N . LEU A 1 92 ? -15.777 4.376 -10.029 1.00 97.56 92 LEU A N 1
ATOM 738 C CA . LEU A 1 92 ? -16.613 3.746 -9.000 1.00 97.56 92 LEU A CA 1
ATOM 739 C C . LEU A 1 92 ? -16.151 4.088 -7.578 1.00 97.56 92 LEU A C 1
ATOM 741 O O . LEU A 1 92 ? -16.983 4.358 -6.717 1.00 97.56 92 LEU A O 1
ATOM 745 N N . ILE A 1 93 ? -14.838 4.113 -7.332 1.00 97.25 93 ILE A N 1
ATOM 746 C CA . ILE A 1 93 ? -14.278 4.371 -5.991 1.00 97.25 93 ILE A CA 1
ATOM 747 C C . ILE A 1 93 ? -14.036 5.858 -5.711 1.00 97.25 93 ILE A C 1
ATOM 749 O O . ILE A 1 93 ? -13.929 6.274 -4.561 1.00 97.25 93 ILE A O 1
ATOM 753 N N . LYS A 1 94 ? -13.933 6.688 -6.754 1.00 97.44 94 LYS A N 1
ATOM 754 C CA . LYS A 1 94 ? -13.603 8.115 -6.653 1.00 97.44 94 LYS A CA 1
ATOM 755 C C . LYS A 1 94 ? -14.490 8.903 -5.673 1.00 97.44 94 LYS A C 1
ATOM 757 O O . LYS A 1 94 ? -13.922 9.746 -4.979 1.00 97.44 94 LYS A O 1
ATOM 762 N N . PRO A 1 95 ? -15.821 8.691 -5.582 1.00 97.69 95 PRO A N 1
ATOM 763 C CA . PRO A 1 95 ? -16.666 9.442 -4.651 1.00 97.69 95 PRO A CA 1
ATOM 764 C C . PRO A 1 95 ? -16.320 9.212 -3.176 1.00 97.69 95 PRO A C 1
ATOM 766 O O . PRO A 1 95 ? -16.535 10.104 -2.361 1.00 97.69 95 PRO A O 1
ATOM 769 N N . THR A 1 96 ? -15.778 8.039 -2.842 1.00 95.75 96 THR A N 1
ATOM 770 C CA . THR A 1 96 ? -15.449 7.629 -1.469 1.00 95.75 96 THR A CA 1
ATOM 771 C C . THR A 1 96 ? -13.943 7.600 -1.201 1.00 95.75 96 THR A C 1
ATOM 773 O O . THR A 1 96 ? -13.522 7.298 -0.089 1.00 95.75 96 THR A O 1
ATOM 776 N N . LEU A 1 97 ? -13.112 7.914 -2.199 1.00 97.69 97 LEU A N 1
ATOM 777 C CA . LEU A 1 97 ? -11.658 7.879 -2.090 1.00 97.69 97 LEU A CA 1
ATOM 778 C C . LEU A 1 97 ? -11.134 9.005 -1.185 1.00 97.69 97 LEU A C 1
ATOM 780 O O . LEU A 1 97 ? -11.240 10.192 -1.513 1.00 97.69 97 LEU A O 1
ATOM 784 N N . ILE A 1 98 ? -10.470 8.627 -0.092 1.00 98.31 98 ILE A N 1
ATOM 785 C CA . ILE A 1 98 ? -9.822 9.559 0.835 1.00 98.31 98 ILE A CA 1
ATOM 786 C C . ILE A 1 98 ? -8.316 9.621 0.549 1.00 98.31 98 ILE A C 1
ATOM 788 O O . ILE A 1 98 ? -7.611 8.612 0.587 1.00 98.31 98 ILE A O 1
ATOM 792 N N . VAL A 1 99 ? -7.818 10.836 0.294 1.00 98.31 99 VAL A N 1
ATOM 793 C CA . VAL A 1 99 ? -6.385 11.146 0.157 1.00 98.31 99 VAL A CA 1
ATOM 794 C C . VAL A 1 99 ? -6.051 12.323 1.070 1.00 98.31 99 VAL A C 1
ATOM 796 O O . VAL A 1 99 ? -6.506 13.448 0.830 1.00 98.31 99 VAL A O 1
ATOM 799 N N . ARG A 1 100 ? -5.272 12.048 2.116 1.00 98.12 100 ARG A N 1
ATOM 800 C CA . ARG A 1 100 ? -4.745 13.004 3.094 1.00 98.12 100 ARG A CA 1
ATOM 801 C C . ARG A 1 100 ? -3.279 13.313 2.812 1.00 98.12 100 ARG A C 1
ATOM 803 O O . ARG A 1 100 ? -2.549 12.489 2.267 1.00 98.12 100 ARG A O 1
ATOM 810 N N . SER A 1 101 ? -2.875 14.519 3.182 1.00 96.56 101 SER A N 1
ATOM 811 C CA . SER A 1 101 ? -1.577 15.115 2.859 1.00 96.56 101 SER A CA 1
ATOM 812 C C . SER A 1 101 ? -0.933 15.749 4.097 1.00 96.56 101 SER A C 1
ATOM 814 O O . SER A 1 101 ? -1.517 15.736 5.182 1.00 96.56 101 SER A O 1
ATOM 816 N N . LYS A 1 102 ? 0.237 16.382 3.953 1.00 95.00 102 LYS A N 1
ATOM 817 C CA . LYS A 1 102 ? 0.944 17.055 5.063 1.00 95.00 102 LYS A CA 1
ATOM 818 C C . LYS A 1 102 ? 0.102 18.086 5.815 1.00 95.00 102 LYS A C 1
ATOM 820 O O . LYS A 1 102 ? 0.315 18.319 7.004 1.00 95.00 102 LYS A O 1
ATOM 825 N N . ASP A 1 103 ? -0.825 18.735 5.114 1.00 93.19 103 ASP A N 1
ATOM 826 C CA . ASP A 1 103 ? -1.673 19.783 5.682 1.00 93.19 103 ASP A CA 1
ATOM 827 C C . ASP A 1 103 ? -2.777 19.178 6.562 1.00 93.19 103 ASP A C 1
ATOM 829 O O . ASP A 1 103 ? -3.332 19.854 7.423 1.00 93.19 103 ASP A O 1
ATOM 833 N N . ASP A 1 104 ? -3.050 17.882 6.391 1.00 95.56 104 ASP A N 1
ATOM 834 C CA . ASP A 1 104 ? -3.964 17.107 7.217 1.00 95.56 104 ASP A CA 1
ATOM 835 C C . ASP A 1 104 ? -3.255 16.477 8.431 1.00 95.56 104 ASP A C 1
ATOM 837 O O . ASP A 1 104 ? -3.897 15.766 9.190 1.00 95.56 104 ASP A O 1
ATOM 841 N N . GLN A 1 105 ? -1.960 16.697 8.676 1.00 94.81 105 GLN A N 1
ATOM 842 C CA . GLN A 1 105 ? -1.273 16.139 9.854 1.00 94.81 105 GLN A CA 1
ATOM 843 C C . GLN A 1 105 ? -1.648 16.860 11.157 1.00 94.81 105 GLN A C 1
ATOM 845 O O . GLN A 1 105 ? -2.042 18.026 11.158 1.00 94.81 105 GLN A O 1
ATOM 850 N N . THR A 1 106 ? -1.566 16.155 12.284 1.00 93.12 106 THR A N 1
ATOM 851 C CA . THR A 1 106 ? -1.794 16.706 13.628 1.00 93.12 106 THR A CA 1
ATOM 852 C C . THR A 1 106 ? -0.478 17.194 14.216 1.00 93.12 106 THR A C 1
ATOM 854 O O . THR A 1 106 ? 0.537 16.508 14.142 1.00 93.12 106 THR A O 1
ATOM 857 N N . LEU A 1 107 ? -0.487 18.397 14.787 1.00 91.31 107 LEU A N 1
ATOM 858 C CA . LEU A 1 107 ? 0.658 18.958 15.493 1.00 91.31 107 LEU A CA 1
ATOM 859 C C . LEU A 1 107 ? 0.605 18.504 16.958 1.00 91.31 107 LEU A C 1
ATOM 861 O O . LEU A 1 107 ? -0.246 18.981 17.703 1.00 91.31 107 LEU A O 1
ATOM 865 N N . ILE A 1 108 ? 1.497 17.597 17.365 1.00 88.69 108 ILE A N 1
ATOM 866 C CA . ILE A 1 108 ? 1.550 17.078 18.750 1.00 88.69 108 ILE A CA 1
ATOM 867 C C . ILE A 1 108 ? 2.543 17.840 19.633 1.00 88.69 108 ILE A C 1
ATOM 869 O O . ILE A 1 108 ? 2.466 17.817 20.856 1.00 88.69 108 ILE A O 1
ATOM 873 N N . SER A 1 109 ? 3.483 18.549 19.015 1.00 86.12 109 SER A N 1
ATOM 874 C CA . SER A 1 109 ? 4.374 19.498 19.678 1.00 86.12 109 SER A CA 1
ATOM 875 C C . SER A 1 109 ? 4.750 20.601 18.697 1.00 86.12 109 SER A C 1
ATOM 877 O O . SER A 1 109 ? 4.486 20.481 17.505 1.00 86.12 109 SER A O 1
ATOM 879 N N . SER A 1 110 ? 5.423 21.658 19.155 1.00 80.88 110 SER A N 1
ATOM 880 C CA . SER A 1 110 ? 5.798 22.806 18.310 1.00 80.88 110 SER A CA 1
ATOM 881 C C . SER A 1 110 ? 6.606 22.454 17.052 1.00 80.88 110 SER A C 1
ATOM 883 O O . SER A 1 110 ? 6.731 23.294 16.163 1.00 80.88 110 SER A O 1
ATOM 885 N N . ARG A 1 111 ? 7.165 21.238 16.963 1.00 82.38 111 ARG A N 1
ATOM 886 C CA . ARG A 1 111 ? 8.008 20.789 15.845 1.00 82.38 111 ARG A CA 1
ATOM 887 C C . ARG A 1 111 ? 7.619 19.437 15.253 1.00 82.38 111 ARG A C 1
ATOM 889 O O . ARG A 1 111 ? 8.146 19.093 14.201 1.00 82.38 111 ARG A O 1
ATOM 896 N N . VAL A 1 112 ? 6.735 18.675 15.897 1.00 86.31 112 VAL A N 1
ATOM 897 C CA . VAL A 1 112 ? 6.422 17.302 15.478 1.00 86.31 112 VAL A CA 1
ATOM 898 C C . VAL A 1 112 ? 4.997 17.234 14.953 1.00 86.31 112 VAL A C 1
ATOM 900 O O . VAL A 1 112 ? 4.037 17.514 15.676 1.00 86.31 112 VAL A O 1
ATOM 903 N N . LYS A 1 113 ? 4.887 16.855 13.681 1.00 91.12 113 LYS A N 1
ATOM 904 C CA . LYS A 1 113 ? 3.629 16.526 13.022 1.00 91.12 113 LYS A CA 1
ATOM 905 C C . LYS A 1 113 ? 3.522 15.019 12.856 1.00 91.12 113 LYS A C 1
ATOM 907 O O . LYS A 1 113 ? 4.503 14.371 12.506 1.00 91.12 113 LYS A O 1
ATOM 912 N N . VAL A 1 114 ? 2.327 14.496 13.079 1.00 95.06 114 VAL A N 1
ATOM 913 C CA . VAL A 1 114 ? 2.013 13.073 12.945 1.00 95.06 114 VAL A CA 1
ATOM 914 C C . VAL A 1 114 ? 0.737 12.873 12.138 1.00 95.06 114 VAL A C 1
ATOM 916 O O . VAL A 1 114 ? -0.098 13.773 12.004 1.00 95.06 114 VAL A O 1
ATOM 919 N N . LYS A 1 115 ? 0.591 11.683 11.573 1.00 97.12 115 LYS A N 1
ATOM 920 C CA . LYS A 1 115 ? -0.594 11.215 10.869 1.00 97.12 115 LYS A CA 1
ATOM 921 C C . LYS A 1 115 ? -1.558 10.620 11.894 1.00 97.12 115 LYS A C 1
ATOM 923 O O . LYS A 1 115 ? -1.219 9.691 12.620 1.00 97.12 115 LYS A O 1
ATOM 928 N N . ASP A 1 116 ? -2.751 11.197 11.955 1.00 97.25 116 ASP A N 1
ATOM 929 C CA . ASP A 1 116 ? -3.832 10.781 12.846 1.00 97.25 116 ASP A CA 1
ATOM 930 C C . ASP A 1 116 ? -4.925 10.090 12.024 1.00 97.25 116 ASP A C 1
ATOM 932 O O . ASP A 1 116 ? -5.562 10.711 11.165 1.00 97.25 116 ASP A O 1
ATOM 936 N N . LEU A 1 117 ? -5.127 8.797 12.271 1.00 97.19 117 LEU A N 1
ATOM 937 C CA . LEU A 1 117 ? -6.074 7.958 11.540 1.00 97.19 117 LEU A CA 1
ATOM 938 C C . LEU A 1 117 ? -7.527 8.397 11.734 1.00 97.19 117 LEU A C 1
ATOM 940 O O . LEU A 1 117 ? -8.336 8.180 10.832 1.00 97.19 117 LEU A O 1
ATOM 944 N N . LEU A 1 118 ? -7.853 9.113 12.817 1.00 97.12 118 LEU A N 1
ATOM 945 C CA . LEU A 1 118 ? -9.195 9.665 13.042 1.00 97.12 118 LEU A CA 1
ATOM 946 C C . LEU A 1 118 ? -9.571 10.767 12.035 1.00 97.12 118 LEU A C 1
ATOM 948 O O . LEU A 1 118 ? -10.718 11.199 11.965 1.00 97.12 118 LEU A O 1
ATOM 952 N N . LYS A 1 119 ? -8.624 11.216 11.201 1.00 96.62 119 LYS A N 1
ATOM 953 C CA . LYS A 1 119 ? -8.903 12.091 10.047 1.00 96.62 119 LYS A CA 1
ATOM 954 C C . LYS A 1 119 ? -9.387 11.334 8.809 1.00 96.62 119 LYS A C 1
ATOM 956 O O . LYS A 1 119 ? -9.722 11.960 7.795 1.00 96.62 119 LYS A O 1
ATOM 961 N N . ILE A 1 120 ? -9.374 10.007 8.861 1.00 96.62 120 ILE A N 1
ATOM 962 C CA . ILE A 1 120 ? -9.765 9.107 7.773 1.00 96.62 120 ILE A CA 1
ATOM 963 C C . ILE A 1 120 ? -10.935 8.229 8.206 1.00 96.62 120 ILE A C 1
ATOM 965 O O . ILE A 1 120 ? -11.876 8.081 7.433 1.00 96.62 120 ILE A O 1
ATOM 969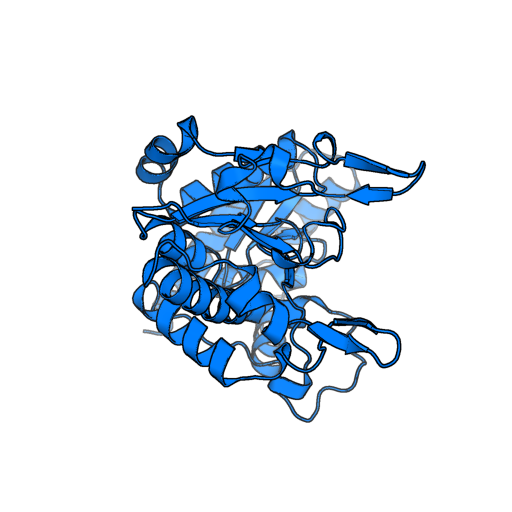 N N . VAL A 1 121 ? -10.888 7.689 9.424 1.00 96.62 121 VAL A N 1
ATOM 970 C CA . VAL A 1 121 ? -11.879 6.742 9.950 1.00 96.62 121 VAL A CA 1
ATOM 971 C C . VAL A 1 121 ? -12.541 7.266 11.224 1.00 96.62 121 VAL A C 1
ATOM 973 O O . VAL A 1 121 ? -12.015 8.171 11.872 1.00 96.62 121 VAL A O 1
ATOM 976 N N . ASN A 1 122 ? -13.682 6.690 11.607 1.00 95.75 122 ASN A N 1
ATOM 977 C CA . ASN A 1 122 ? -14.294 6.989 12.901 1.00 95.75 122 ASN A CA 1
ATOM 978 C C . ASN A 1 122 ? -13.568 6.248 14.033 1.00 95.75 122 ASN A C 1
ATOM 980 O O . ASN A 1 122 ? -12.852 5.273 13.805 1.00 95.75 122 ASN A O 1
ATOM 984 N N . VAL A 1 123 ? -13.802 6.680 15.276 1.00 95.38 123 VAL A N 1
ATOM 985 C CA . VAL A 1 123 ? -13.233 6.033 16.474 1.00 95.38 123 VAL A CA 1
ATOM 986 C C . VAL A 1 123 ? -13.589 4.543 16.538 1.00 95.38 123 VAL A C 1
ATOM 988 O O . VAL A 1 123 ? -12.723 3.730 16.853 1.00 95.38 123 VAL A O 1
ATOM 991 N N . ASP A 1 124 ? -14.818 4.179 16.169 1.00 95.12 124 ASP A N 1
ATOM 992 C CA . ASP A 1 124 ? -15.302 2.791 16.209 1.00 95.12 124 ASP A CA 1
ATOM 993 C C . ASP A 1 124 ? -14.630 1.883 15.161 1.00 95.12 124 ASP A C 1
ATOM 995 O O . ASP A 1 124 ? -14.569 0.665 15.335 1.00 95.12 124 ASP A O 1
ATOM 999 N N . ASP A 1 125 ? -14.074 2.471 14.099 1.00 96.06 125 ASP A N 1
ATOM 1000 C CA . ASP A 1 125 ? -13.402 1.760 13.006 1.00 96.06 125 ASP A CA 1
ATOM 1001 C C . ASP A 1 125 ? -11.892 1.592 13.265 1.00 96.06 125 ASP A C 1
ATOM 1003 O O . ASP A 1 125 ? -11.221 0.748 12.655 1.00 96.06 125 ASP A O 1
ATOM 1007 N N . LEU A 1 126 ? -11.331 2.372 14.198 1.00 95.75 126 LEU A N 1
ATOM 1008 C CA . LEU A 1 126 ? -9.905 2.371 14.521 1.00 95.75 126 LEU A CA 1
ATOM 1009 C C . LEU A 1 126 ? -9.373 0.977 14.908 1.00 95.75 126 LEU A C 1
ATOM 1011 O O . LEU A 1 126 ? -8.324 0.596 14.384 1.00 95.75 126 LEU A O 1
ATOM 1015 N N . PRO A 1 127 ? -10.073 0.144 15.710 1.00 96.00 127 PRO A N 1
ATOM 1016 C CA . PRO A 1 127 ? -9.599 -1.203 16.037 1.00 96.00 127 PRO A CA 1
ATOM 1017 C C . PRO A 1 127 ? -9.410 -2.118 14.820 1.00 96.00 127 PRO A C 1
ATOM 1019 O O . PRO A 1 127 ? -8.723 -3.131 14.927 1.00 96.00 127 PRO A O 1
ATOM 1022 N N . ARG A 1 128 ? -10.006 -1.787 13.668 1.00 96.88 128 ARG A N 1
ATOM 1023 C CA . ARG A 1 128 ? -9.942 -2.558 12.415 1.00 96.88 128 ARG A CA 1
ATOM 1024 C C . ARG A 1 128 ? -9.247 -1.785 11.289 1.00 96.88 128 ARG A C 1
ATOM 1026 O O . ARG A 1 128 ? -9.414 -2.111 10.113 1.00 96.88 128 ARG A O 1
ATOM 1033 N N . THR A 1 129 ? -8.458 -0.775 11.652 1.00 97.81 129 THR A N 1
ATOM 1034 C CA . THR A 1 129 ? -7.695 0.062 10.723 1.00 97.81 129 THR A CA 1
ATOM 1035 C C . THR A 1 129 ? -6.212 -0.294 10.765 1.00 97.81 129 THR A C 1
ATOM 1037 O O . THR A 1 129 ? -5.601 -0.321 11.831 1.00 97.81 129 THR A O 1
ATOM 1040 N N . ILE A 1 130 ? -5.624 -0.559 9.603 1.00 97.62 130 ILE A N 1
ATOM 1041 C CA . ILE A 1 130 ? -4.200 -0.843 9.418 1.00 97.62 130 ILE A CA 1
ATOM 1042 C C . ILE A 1 130 ? -3.567 0.376 8.754 1.00 97.62 130 ILE A C 1
ATOM 1044 O O . ILE A 1 130 ? -4.029 0.820 7.704 1.00 97.62 130 ILE A O 1
ATOM 1048 N N . PHE A 1 131 ? -2.500 0.902 9.343 1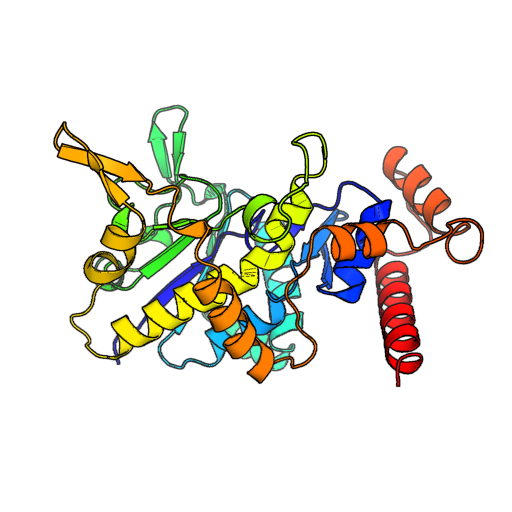.00 97.25 131 PHE A N 1
ATOM 1049 C CA . PHE A 1 131 ? -1.753 2.035 8.819 1.00 97.25 131 PHE A CA 1
ATOM 1050 C C . PHE A 1 131 ? -0.365 1.608 8.358 1.00 97.25 131 PHE A C 1
ATOM 1052 O O . PHE A 1 131 ? 0.424 1.118 9.156 1.00 97.25 131 PHE A O 1
ATOM 1059 N N . VAL A 1 132 ? -0.064 1.801 7.077 1.00 96.56 132 VAL A N 1
ATOM 1060 C CA . VAL A 1 132 ? 1.200 1.401 6.458 1.00 96.56 132 VAL A CA 1
ATOM 1061 C C . VAL A 1 132 ? 2.047 2.626 6.150 1.00 96.56 132 VAL A C 1
ATOM 1063 O O . VAL A 1 132 ? 1.626 3.471 5.365 1.00 96.56 132 VAL A O 1
ATOM 1066 N N . ASP A 1 133 ? 3.253 2.689 6.706 1.00 95.31 133 ASP A N 1
ATOM 1067 C CA . ASP A 1 133 ? 4.208 3.783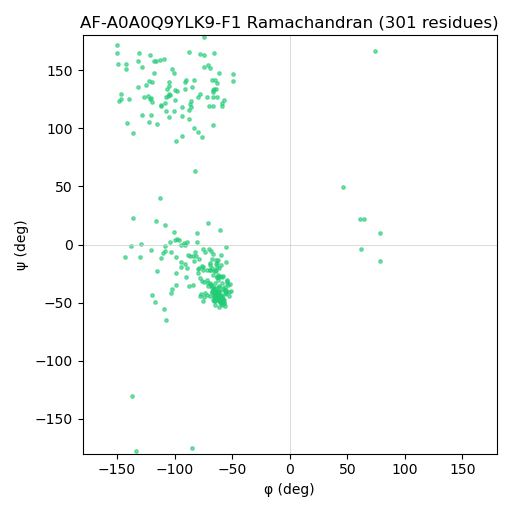 6.474 1.00 95.31 133 ASP A CA 1
ATOM 1068 C C . ASP A 1 133 ? 5.651 3.281 6.573 1.00 95.31 133 ASP A C 1
ATOM 1070 O O . ASP A 1 133 ? 5.913 2.284 7.254 1.00 95.31 133 ASP A O 1
ATOM 1074 N N . ASP A 1 134 ? 6.597 3.963 5.928 1.00 91.50 134 ASP A N 1
ATOM 1075 C CA . ASP A 1 134 ? 8.027 3.691 6.084 1.00 91.50 134 ASP A CA 1
ATOM 1076 C C . ASP A 1 134 ? 8.697 4.535 7.179 1.00 91.50 134 ASP A C 1
ATOM 1078 O O . ASP A 1 134 ? 9.878 4.332 7.469 1.00 91.50 134 ASP A O 1
ATOM 1082 N N . GLU A 1 135 ? 7.948 5.384 7.886 1.00 90.44 135 GLU A N 1
ATOM 1083 C CA . GLU A 1 135 ? 8.381 6.211 9.015 1.00 90.44 135 GLU A CA 1
ATOM 1084 C C . GLU A 1 135 ? 7.461 6.046 10.239 1.00 90.44 135 GLU A C 1
ATOM 1086 O O . GLU A 1 135 ? 6.286 5.710 10.135 1.00 90.44 135 GLU A O 1
ATOM 1091 N N . PHE A 1 136 ? 8.000 6.258 11.444 1.00 88.88 136 PHE A N 1
ATOM 1092 C CA . PHE A 1 136 ? 7.210 6.236 12.685 1.00 88.88 136 PHE A CA 1
ATOM 1093 C C . PHE A 1 136 ? 6.515 7.590 12.889 1.00 88.88 136 PHE A C 1
ATOM 1095 O O . PHE A 1 136 ? 6.827 8.327 13.821 1.00 88.88 136 PHE A O 1
ATOM 1102 N N . CYS A 1 137 ? 5.620 7.948 11.967 1.00 89.81 137 CYS A N 1
ATOM 1103 C CA . CYS A 1 137 ? 4.985 9.265 11.910 1.00 89.81 137 CYS A CA 1
ATOM 1104 C C . CYS A 1 137 ? 3.477 9.225 12.209 1.00 89.81 137 CYS A C 1
ATOM 1106 O O . CYS A 1 137 ? 2.699 9.929 11.575 1.00 89.81 137 CYS A O 1
ATOM 1108 N N . PHE A 1 138 ? 3.051 8.421 13.183 1.00 90.81 138 PHE A N 1
ATOM 1109 C CA . PHE A 1 138 ? 1.652 8.276 13.609 1.00 90.81 138 PHE A CA 1
ATOM 1110 C C . PHE A 1 138 ? 1.391 8.888 14.989 1.00 90.81 138 PHE A C 1
ATOM 1112 O O . PHE A 1 138 ? 2.312 9.082 15.783 1.00 90.81 138 PHE A O 1
ATOM 1119 N N . GLU A 1 139 ? 0.123 9.179 15.281 1.00 92.19 139 GLU A N 1
ATOM 1120 C CA . GLU A 1 139 ? -0.319 9.551 16.628 1.00 92.19 139 GLU A CA 1
ATOM 1121 C C . GLU A 1 139 ? 0.054 8.437 17.631 1.00 92.19 139 GLU A C 1
ATOM 1123 O O . GLU A 1 139 ? -0.352 7.292 17.422 1.00 92.19 139 GLU A O 1
ATOM 1128 N N . PRO A 1 140 ? 0.803 8.712 18.721 1.00 88.25 140 PRO A N 1
ATOM 1129 C CA . PRO A 1 140 ? 1.338 7.670 19.605 1.00 88.25 140 PRO A CA 1
ATOM 1130 C C . PRO A 1 140 ? 0.317 6.653 20.135 1.00 88.25 140 PRO A C 1
ATOM 1132 O O . PRO A 1 140 ? 0.637 5.474 20.274 1.00 88.25 140 PRO A O 1
ATOM 1135 N N . GLN A 1 141 ? -0.927 7.071 20.385 1.00 89.31 141 GLN A N 1
ATOM 1136 C CA . GLN A 1 141 ? -1.992 6.173 20.858 1.00 89.31 141 GLN A CA 1
ATOM 1137 C C . GLN A 1 141 ? -2.453 5.162 19.789 1.00 89.31 141 GLN A C 1
ATOM 1139 O O . GLN A 1 141 ? -3.066 4.149 20.117 1.00 89.31 141 GLN A O 1
ATOM 1144 N N . GLN A 1 142 ? -2.119 5.404 18.520 1.00 92.25 142 GLN A N 1
ATOM 1145 C CA . GLN A 1 142 ? -2.462 4.590 17.349 1.00 92.25 142 GLN A CA 1
ATOM 1146 C C . GLN A 1 142 ? -1.297 3.695 16.895 1.00 92.25 142 GLN A C 1
ATOM 1148 O O . GLN A 1 142 ? -1.360 3.079 15.834 1.00 92.25 142 GLN A O 1
ATOM 1153 N N . ALA A 1 143 ? -0.232 3.572 17.700 1.00 89.56 143 ALA A N 1
ATOM 1154 C CA . ALA A 1 143 ? 0.917 2.715 17.390 1.00 89.56 143 ALA A CA 1
ATOM 1155 C C . ALA A 1 143 ? 0.527 1.254 17.105 1.00 89.56 143 ALA A C 1
ATOM 1157 O O . ALA A 1 143 ? 1.163 0.578 16.303 1.00 89.56 143 ALA A O 1
ATOM 1158 N N . HIS A 1 144 ? -0.551 0.771 17.725 1.00 90.62 144 HIS A N 1
ATOM 1159 C CA . HIS A 1 144 ? -1.071 -0.581 17.530 1.00 90.62 144 HIS A CA 1
ATOM 1160 C C . HIS A 1 144 ? -1.683 -0.824 16.143 1.00 90.62 144 HIS A C 1
ATOM 1162 O O . HIS A 1 144 ? -1.841 -1.976 15.746 1.00 90.62 144 HIS A O 1
ATOM 1168 N N . ASN A 1 145 ? -2.010 0.235 15.400 1.00 94.12 145 ASN A N 1
ATOM 1169 C CA . ASN A 1 145 ? -2.501 0.155 14.025 1.00 94.12 145 ASN A CA 1
ATOM 1170 C C . ASN A 1 145 ? -1.370 0.118 12.994 1.00 94.12 145 ASN A C 1
ATOM 1172 O O . ASN A 1 145 ? -1.628 -0.093 11.809 1.00 94.12 145 ASN A O 1
ATOM 1176 N N . PHE A 1 146 ? -0.134 0.368 13.419 1.00 93.12 146 PHE A N 1
ATOM 1177 C CA . PHE A 1 146 ? 0.985 0.593 12.526 1.00 93.12 146 PHE A CA 1
ATOM 1178 C C . PHE A 1 146 ? 1.560 -0.714 11.977 1.00 93.12 146 PHE A C 1
ATOM 1180 O O . PHE A 1 146 ? 1.922 -1.599 12.742 1.00 93.12 146 PHE A O 1
ATOM 1187 N N . LEU A 1 147 ? 1.676 -0.804 10.651 1.00 93.00 147 LEU A N 1
ATOM 1188 C CA . LEU A 1 147 ? 2.413 -1.815 9.904 1.00 93.00 147 LEU A CA 1
ATOM 1189 C C . LEU A 1 147 ? 3.568 -1.123 9.177 1.00 93.00 147 LEU A C 1
ATOM 1191 O O . LEU A 1 147 ? 3.383 -0.501 8.133 1.00 93.00 147 LEU A O 1
ATOM 1195 N N . LYS A 1 148 ? 4.786 -1.271 9.695 1.00 90.62 148 LYS A N 1
ATOM 1196 C CA . LYS A 1 148 ? 5.973 -0.734 9.017 1.00 90.62 148 LYS A CA 1
ATOM 1197 C C . LYS A 1 148 ? 6.162 -1.311 7.605 1.00 90.62 148 LYS A C 1
ATOM 1199 O O . LYS A 1 148 ? 6.357 -2.517 7.451 1.00 90.62 148 LYS A O 1
ATOM 1204 N N . SER A 1 149 ? 6.189 -0.432 6.607 1.00 87.50 149 SER A N 1
ATOM 1205 C CA . SER A 1 149 ? 6.716 -0.675 5.263 1.00 87.50 149 SER A CA 1
ATOM 1206 C C . SER A 1 149 ? 8.241 -0.608 5.308 1.00 87.50 149 SER A C 1
ATOM 1208 O O . SER A 1 149 ? 8.805 0.328 5.879 1.00 87.50 149 SER A O 1
ATOM 1210 N N . GLN A 1 150 ? 8.925 -1.609 4.762 1.00 70.94 150 GLN A N 1
ATOM 1211 C CA . GLN A 1 150 ? 10.343 -1.819 5.047 1.00 70.94 150 GLN A CA 1
ATOM 1212 C C . GLN A 1 150 ? 11.258 -1.664 3.845 1.00 70.94 150 GLN A C 1
ATOM 1214 O O . GLN A 1 150 ? 10.878 -1.841 2.688 1.00 70.94 150 GLN A O 1
ATOM 1219 N N . LYS A 1 151 ? 12.519 -1.388 4.179 1.00 68.44 151 LYS A N 1
ATOM 1220 C CA . LYS A 1 151 ? 13.670 -1.544 3.296 1.00 68.44 151 LYS A CA 1
ATOM 1221 C C . LYS A 1 151 ? 14.239 -2.941 3.570 1.00 68.44 151 LYS A C 1
ATOM 1223 O O . LYS A 1 151 ? 14.721 -3.214 4.663 1.00 68.44 151 LYS A O 1
ATOM 1228 N N . VAL A 1 152 ? 14.112 -3.851 2.617 1.00 57.94 152 VAL A N 1
ATOM 1229 C CA . VAL A 1 152 ? 14.704 -5.190 2.642 1.00 57.94 152 VAL A CA 1
ATOM 1230 C C . VAL A 1 152 ? 16.223 -5.069 2.773 1.00 57.94 152 VAL A C 1
ATOM 1232 O O . VAL A 1 152 ? 16.883 -4.496 1.913 1.00 57.94 152 VAL A O 1
ATOM 1235 N N . SER A 1 153 ? 16.789 -5.618 3.848 1.00 45.72 153 SER A N 1
ATOM 1236 C CA . SER A 1 153 ? 18.242 -5.758 3.994 1.00 45.72 153 SER A CA 1
ATOM 1237 C C . SER A 1 153 ? 18.784 -6.772 2.982 1.00 45.72 153 SER A C 1
ATOM 1239 O O . SER A 1 153 ? 18.165 -7.812 2.746 1.00 45.72 153 SER A O 1
ATOM 1241 N N . ALA A 1 154 ? 19.961 -6.483 2.419 1.00 40.81 154 ALA A N 1
ATOM 1242 C CA . ALA A 1 154 ? 20.620 -7.283 1.376 1.00 40.81 154 ALA A CA 1
ATOM 1243 C C . ALA A 1 154 ? 20.815 -8.726 1.819 1.00 40.81 154 ALA A C 1
ATOM 1245 O O . ALA A 1 154 ? 20.598 -9.667 1.062 1.00 40.81 154 ALA A O 1
ATOM 1246 N N . ASN A 1 155 ? 21.102 -8.871 3.107 1.00 42.28 155 ASN A N 1
ATOM 1247 C CA . ASN A 1 155 ? 21.461 -10.121 3.748 1.00 42.28 155 ASN A CA 1
ATOM 1248 C C . ASN A 1 155 ? 20.302 -11.130 3.788 1.00 42.28 155 ASN A C 1
ATOM 1250 O O . ASN A 1 155 ? 20.529 -12.295 4.085 1.00 42.28 155 ASN A O 1
ATOM 1254 N N . ALA A 1 156 ? 19.060 -10.720 3.491 1.00 47.56 156 ALA A N 1
ATOM 1255 C CA . ALA A 1 156 ? 17.932 -11.650 3.401 1.00 47.56 156 ALA A CA 1
ATOM 1256 C C . ALA A 1 156 ? 17.885 -12.424 2.065 1.00 47.56 156 ALA A C 1
ATOM 1258 O O . ALA A 1 156 ? 17.247 -13.474 2.002 1.00 47.56 156 ALA A O 1
ATOM 1259 N N . TYR A 1 157 ? 18.539 -11.919 1.006 1.00 48.19 157 TYR A N 1
ATOM 1260 C CA . TYR A 1 157 ? 18.495 -12.509 -0.345 1.00 48.19 157 TYR A CA 1
ATOM 1261 C C . TYR A 1 157 ? 19.850 -12.557 -1.078 1.00 48.19 157 TYR A C 1
ATOM 1263 O O . TYR A 1 157 ? 19.915 -13.092 -2.183 1.00 48.19 157 TYR A O 1
ATOM 1271 N N . SER A 1 158 ? 20.925 -12.049 -0.475 1.00 42.84 158 SER A N 1
ATOM 1272 C CA . SER A 1 158 ? 22.313 -12.244 -0.902 1.00 42.84 158 SER A CA 1
ATOM 1273 C C . SER A 1 158 ? 23.210 -12.229 0.336 1.00 42.84 158 SER A C 1
ATOM 1275 O O . SER A 1 158 ? 23.194 -11.245 1.071 1.00 42.84 158 SER A O 1
ATOM 1277 N N . GLU A 1 159 ? 23.999 -13.277 0.567 1.00 42.16 159 GLU A N 1
ATOM 1278 C CA . GLU A 1 159 ? 24.927 -13.353 1.710 1.00 42.16 159 GLU A CA 1
ATOM 1279 C C . GLU A 1 159 ? 26.108 -12.361 1.611 1.00 42.16 159 GLU A C 1
ATOM 1281 O O . GLU A 1 159 ? 26.860 -12.226 2.567 1.00 42.16 159 GLU A O 1
ATOM 1286 N N . ASP A 1 160 ? 26.250 -11.632 0.495 1.00 42.97 160 ASP A N 1
ATOM 1287 C CA . ASP A 1 160 ? 27.543 -11.057 0.088 1.00 42.97 160 ASP A CA 1
ATOM 1288 C C . ASP A 1 160 ? 27.493 -9.603 -0.417 1.00 42.97 160 ASP A C 1
ATOM 1290 O O . ASP A 1 160 ? 28.365 -9.133 -1.150 1.00 42.97 160 ASP A O 1
ATOM 1294 N N . MET A 1 161 ? 26.469 -8.843 -0.036 1.00 41.19 161 MET A N 1
ATOM 1295 C CA . MET A 1 161 ? 26.421 -7.415 -0.353 1.00 41.19 161 MET A CA 1
ATOM 1296 C C . MET A 1 161 ? 27.002 -6.621 0.813 1.00 41.19 161 MET A C 1
ATOM 1298 O O . MET A 1 161 ? 26.300 -6.272 1.762 1.00 41.19 161 MET A O 1
ATOM 1302 N N . GLY A 1 162 ? 28.302 -6.334 0.725 1.00 43.19 162 GLY A N 1
ATOM 1303 C CA . GLY A 1 162 ? 28.932 -5.302 1.542 1.00 43.19 162 GLY A CA 1
ATOM 1304 C C . GLY A 1 162 ? 28.128 -3.996 1.492 1.00 43.19 162 GLY A C 1
ATOM 1305 O O . GLY A 1 162 ? 27.525 -3.660 0.473 1.00 43.19 162 GLY A O 1
ATOM 1306 N N . ASP A 1 163 ? 28.132 -3.271 2.607 1.00 44.75 163 ASP A N 1
ATOM 1307 C CA . ASP A 1 163 ? 27.357 -2.057 2.931 1.00 44.75 163 ASP A CA 1
ATOM 1308 C C . ASP A 1 163 ? 27.600 -0.841 1.995 1.00 44.75 163 ASP A C 1
ATOM 1310 O O . ASP A 1 163 ? 27.214 0.284 2.295 1.00 44.75 163 ASP A O 1
ATOM 1314 N N . ASP A 1 164 ? 28.257 -1.036 0.847 1.00 42.81 164 ASP A N 1
ATOM 1315 C CA . ASP A 1 164 ? 28.832 0.030 0.016 1.00 42.81 164 ASP A CA 1
ATOM 1316 C C . ASP A 1 164 ? 27.950 0.451 -1.179 1.00 42.81 164 ASP A C 1
ATOM 1318 O O . ASP A 1 164 ? 28.325 1.288 -2.003 1.00 42.81 164 ASP A O 1
ATOM 1322 N N . SER A 1 165 ? 26.729 -0.084 -1.309 1.00 46.81 165 SER A N 1
ATOM 1323 C CA . SER A 1 165 ? 25.805 0.418 -2.330 1.00 46.81 165 SER A CA 1
ATOM 1324 C C . SER A 1 165 ? 25.082 1.666 -1.812 1.00 46.81 165 SER A C 1
ATOM 1326 O O . SER A 1 165 ? 24.075 1.576 -1.113 1.00 46.81 165 SER A O 1
ATOM 1328 N N . SER A 1 166 ? 25.533 2.845 -2.231 1.00 52.28 166 SER A N 1
ATOM 1329 C CA . SER A 1 166 ? 24.844 4.139 -2.044 1.00 52.28 166 SER A CA 1
ATOM 1330 C C . SER A 1 166 ? 23.391 4.197 -2.578 1.00 52.28 166 SER A C 1
ATOM 1332 O O . SER A 1 166 ? 22.709 5.216 -2.443 1.00 52.28 166 SER A O 1
ATOM 1334 N N . ASP A 1 167 ? 22.881 3.121 -3.186 1.00 60.25 167 ASP A N 1
ATOM 1335 C CA . ASP A 1 167 ? 21.511 2.997 -3.673 1.00 60.25 167 ASP A CA 1
ATOM 1336 C C . ASP A 1 167 ? 20.609 2.224 -2.698 1.00 60.25 167 ASP A C 1
ATOM 1338 O O . ASP A 1 167 ? 20.405 1.029 -2.839 1.00 60.25 167 ASP A O 1
ATOM 1342 N N . TYR A 1 168 ? 19.975 2.903 -1.745 1.00 65.62 168 TYR A N 1
ATOM 1343 C CA . TYR A 1 168 ? 19.007 2.269 -0.838 1.00 65.62 168 TYR A CA 1
ATOM 1344 C C . TYR A 1 168 ? 17.681 1.852 -1.516 1.00 65.62 168 TYR A C 1
ATOM 1346 O O . TYR A 1 168 ? 16.806 1.296 -0.852 1.00 65.62 168 TYR A O 1
ATOM 1354 N N . ARG A 1 169 ? 17.456 2.148 -2.806 1.00 66.38 169 ARG A N 1
ATOM 1355 C CA . ARG A 1 169 ? 16.158 1.890 -3.464 1.00 66.38 169 ARG A CA 1
ATOM 1356 C C . ARG A 1 169 ? 15.946 0.430 -3.812 1.00 66.38 169 ARG A C 1
ATOM 1358 O O . ARG A 1 169 ? 14.806 -0.030 -3.763 1.00 66.38 169 ARG A O 1
ATOM 1365 N N . TRP A 1 170 ? 17.013 -0.308 -4.112 1.00 68.25 170 TRP A N 1
ATOM 1366 C CA . TRP A 1 170 ? 16.904 -1.748 -4.356 1.00 68.25 170 TRP A CA 1
ATOM 1367 C C . TRP A 1 170 ? 16.415 -2.481 -3.103 1.00 68.25 170 TRP A C 1
ATOM 1369 O O . TRP A 1 170 ? 15.679 -3.452 -3.212 1.00 68.25 170 TRP A O 1
ATOM 1379 N N . GLN A 1 171 ? 16.680 -1.948 -1.907 1.00 70.06 171 GLN A N 1
ATOM 1380 C CA . GLN A 1 171 ? 16.113 -2.477 -0.666 1.00 70.06 171 GLN A CA 1
ATOM 1381 C C . GLN A 1 171 ? 14.577 -2.394 -0.659 1.00 70.06 171 GLN A C 1
ATOM 1383 O O . GLN A 1 171 ? 13.917 -3.107 0.077 1.00 70.06 171 GLN A O 1
ATOM 1388 N N . ARG A 1 172 ? 13.945 -1.552 -1.479 1.00 77.81 172 ARG A N 1
ATOM 1389 C CA . ARG A 1 172 ? 12.485 -1.368 -1.470 1.00 77.81 172 ARG A CA 1
ATOM 1390 C C . ARG A 1 172 ? 11.749 -2.147 -2.560 1.00 77.81 172 ARG A C 1
ATOM 1392 O O . ARG A 1 172 ? 10.529 -2.248 -2.493 1.00 77.81 172 ARG A O 1
ATOM 1399 N N . VAL A 1 173 ? 12.437 -2.730 -3.545 1.00 80.50 173 VAL A N 1
ATOM 1400 C CA . VAL A 1 173 ? 11.758 -3.324 -4.720 1.00 80.50 173 VAL A CA 1
ATOM 1401 C C . VAL A 1 173 ? 10.903 -4.546 -4.378 1.00 80.50 173 VAL A C 1
ATOM 1403 O O . VAL A 1 173 ? 9.911 -4.797 -5.052 1.00 80.50 173 VAL A O 1
ATOM 1406 N N . ASN A 1 174 ? 11.240 -5.264 -3.302 1.00 85.88 174 ASN A N 1
ATOM 1407 C CA . ASN A 1 174 ? 10.470 -6.415 -2.821 1.00 85.88 174 ASN A CA 1
ATOM 1408 C C . ASN A 1 174 ? 9.443 -6.055 -1.733 1.00 85.88 174 ASN A C 1
ATOM 1410 O O . ASN A 1 174 ? 8.723 -6.931 -1.251 1.00 85.88 174 ASN A O 1
ATOM 1414 N N . ASN A 1 175 ? 9.359 -4.784 -1.328 1.00 87.00 175 ASN A N 1
ATOM 1415 C CA . ASN A 1 175 ? 8.512 -4.350 -0.217 1.00 87.00 175 ASN A CA 1
ATOM 1416 C C . ASN A 1 175 ? 7.022 -4.633 -0.471 1.00 87.00 175 ASN A C 1
ATOM 1418 O O . ASN A 1 175 ? 6.310 -5.054 0.437 1.00 87.00 175 ASN A O 1
ATOM 1422 N N . ALA A 1 176 ? 6.553 -4.490 -1.714 1.00 91.25 176 ALA A N 1
ATOM 1423 C CA . ALA A 1 176 ? 5.165 -4.792 -2.056 1.00 91.25 176 ALA A CA 1
ATOM 1424 C C . ALA A 1 176 ? 4.779 -6.247 -1.745 1.00 91.25 176 ALA A C 1
ATOM 1426 O O . ALA A 1 176 ? 3.644 -6.501 -1.350 1.00 91.25 176 ALA A O 1
ATOM 1427 N N . TYR A 1 177 ? 5.712 -7.196 -1.879 1.00 91.94 177 TYR A N 1
ATOM 1428 C CA . TYR A 1 177 ? 5.465 -8.605 -1.571 1.00 91.94 177 TYR A CA 1
ATOM 1429 C C . TYR A 1 177 ? 5.353 -8.831 -0.063 1.00 91.94 177 TYR A C 1
ATOM 1431 O O . TYR A 1 177 ? 4.415 -9.482 0.387 1.00 91.94 177 TYR A O 1
ATOM 1439 N N . TYR A 1 178 ? 6.231 -8.221 0.737 1.00 91.31 178 TYR A N 1
ATOM 1440 C CA . TYR A 1 178 ? 6.088 -8.231 2.196 1.00 91.31 178 TYR A CA 1
ATOM 1441 C C . TYR A 1 178 ? 4.741 -7.653 2.640 1.00 91.31 178 TYR A C 1
ATOM 1443 O O . TYR A 1 178 ? 4.009 -8.284 3.409 1.00 91.31 178 TYR A O 1
ATOM 1451 N N . LEU A 1 179 ? 4.398 -6.469 2.118 1.00 93.94 179 LEU A N 1
ATOM 1452 C CA . LEU A 1 179 ? 3.136 -5.803 2.418 1.00 93.94 179 LEU A CA 1
ATOM 1453 C C . LEU A 1 179 ? 1.947 -6.670 2.010 1.00 93.94 179 LEU A C 1
ATOM 1455 O O . LEU A 1 179 ? 1.034 -6.838 2.810 1.00 93.94 179 LEU A O 1
ATOM 1459 N N . ALA A 1 180 ? 1.968 -7.277 0.822 1.00 95.69 180 ALA A N 1
ATOM 1460 C CA . ALA A 1 180 ? 0.923 -8.197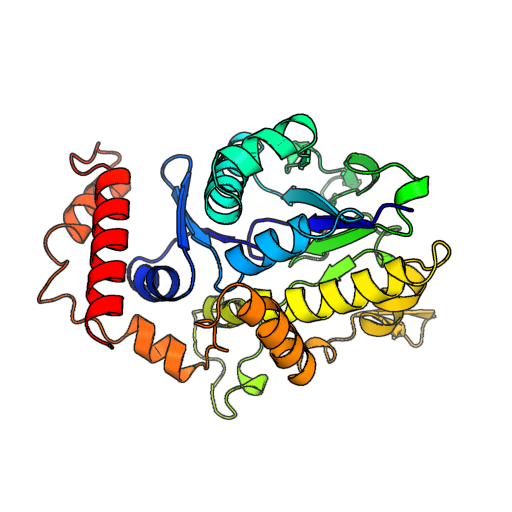 0.387 1.00 95.69 180 ALA A CA 1
ATOM 1461 C C . ALA A 1 180 ? 0.760 -9.370 1.362 1.00 95.69 180 ALA A C 1
ATOM 1463 O O . ALA A 1 180 ? -0.359 -9.657 1.789 1.00 95.69 180 ALA A O 1
ATOM 1464 N N . GLY A 1 181 ? 1.863 -10.007 1.766 1.00 94.50 181 GLY A N 1
ATOM 1465 C CA . GLY A 1 181 ? 1.833 -11.129 2.699 1.00 94.50 181 GLY A CA 1
ATOM 1466 C C . GLY A 1 181 ? 1.216 -10.749 4.047 1.00 94.50 181 GLY A C 1
ATOM 1467 O O . GLY A 1 181 ? 0.272 -11.398 4.502 1.00 94.50 181 GLY A O 1
ATOM 1468 N N . ARG A 1 182 ? 1.690 -9.653 4.657 1.00 93.50 182 ARG A N 1
ATOM 1469 C CA . ARG A 1 182 ? 1.178 -9.162 5.948 1.00 93.50 182 ARG A CA 1
ATOM 1470 C C . ARG A 1 182 ? -0.259 -8.668 5.867 1.00 93.50 182 ARG A C 1
ATOM 1472 O O . ARG A 1 182 ? -1.076 -9.057 6.697 1.00 93.50 182 ARG A O 1
ATOM 1479 N N . LEU A 1 183 ? -0.588 -7.845 4.875 1.00 96.44 183 LEU A N 1
ATOM 1480 C CA . LEU A 1 183 ? -1.934 -7.297 4.728 1.00 96.44 183 LEU A CA 1
ATOM 1481 C C . LEU A 1 183 ? -2.956 -8.408 4.504 1.00 96.44 183 LEU A C 1
ATOM 1483 O O . LEU A 1 183 ? -4.008 -8.378 5.126 1.00 96.44 183 LEU A O 1
ATOM 1487 N N . ILE A 1 184 ? -2.653 -9.425 3.694 1.00 96.31 184 ILE A N 1
ATOM 1488 C CA . ILE A 1 184 ? -3.585 -10.537 3.465 1.00 96.31 184 ILE A CA 1
ATOM 1489 C C . ILE A 1 184 ? -3.772 -11.381 4.731 1.00 96.31 184 ILE A C 1
ATOM 1491 O O . ILE A 1 184 ? -4.902 -11.753 5.042 1.00 96.31 184 ILE A O 1
ATOM 1495 N N . GLN A 1 185 ? -2.706 -11.649 5.496 1.00 94.81 185 GLN A N 1
ATOM 1496 C CA . GLN A 1 185 ? -2.827 -12.317 6.800 1.00 94.81 185 GLN A CA 1
ATOM 1497 C C . GLN A 1 185 ? -3.739 -11.531 7.752 1.00 94.81 185 GLN A C 1
ATOM 1499 O O . GLN A 1 185 ? -4.649 -12.109 8.345 1.00 94.81 185 GLN A O 1
ATOM 1504 N N . LEU A 1 186 ? -3.539 -10.213 7.848 1.00 95.56 186 LEU A N 1
ATOM 1505 C CA . LEU A 1 186 ? -4.350 -9.338 8.695 1.00 95.56 186 LEU A CA 1
ATOM 1506 C C . LEU A 1 186 ? -5.803 -9.269 8.219 1.00 95.56 186 LEU A C 1
ATOM 1508 O O . LEU A 1 186 ? -6.711 -9.401 9.033 1.00 95.56 186 LEU A O 1
ATOM 1512 N N . ILE A 1 187 ? -6.042 -9.116 6.913 1.00 96.94 187 ILE A N 1
ATOM 1513 C CA . ILE A 1 187 ? -7.392 -9.105 6.332 1.00 96.94 187 ILE A CA 1
ATOM 1514 C C . ILE A 1 187 ? -8.113 -10.411 6.660 1.00 96.94 187 ILE A C 1
ATOM 1516 O O . ILE A 1 187 ? -9.254 -10.368 7.115 1.00 96.94 187 ILE A O 1
ATOM 1520 N N . ASN A 1 188 ? -7.458 -11.561 6.478 1.00 95.62 188 ASN A N 1
ATOM 1521 C CA . ASN A 1 188 ? -8.048 -12.864 6.778 1.00 95.62 188 ASN A CA 1
ATOM 1522 C C . ASN A 1 188 ? -8.370 -13.005 8.270 1.00 95.62 188 ASN A C 1
ATOM 1524 O O . ASN A 1 188 ? -9.480 -13.406 8.616 1.00 95.62 188 ASN A O 1
ATOM 1528 N N . PHE A 1 189 ? -7.439 -12.622 9.149 1.00 95.62 189 PHE A N 1
ATOM 1529 C CA . PHE A 1 189 ? -7.650 -12.637 10.597 1.00 95.62 189 PHE A CA 1
ATOM 1530 C C . PHE A 1 189 ? -8.841 -11.759 11.001 1.00 95.62 189 PHE A C 1
ATOM 1532 O O . PHE A 1 189 ? -9.768 -12.225 11.659 1.00 95.62 189 PHE A O 1
ATOM 1539 N N . LEU A 1 190 ? -8.867 -10.503 10.555 1.00 95.94 190 LEU A N 1
ATOM 1540 C CA . LEU A 1 190 ? -9.944 -9.563 10.864 1.00 95.94 190 LEU A CA 1
ATOM 1541 C C . LEU A 1 190 ? -11.284 -9.999 10.263 1.00 95.94 190 LEU A C 1
ATOM 1543 O O . LEU A 1 190 ? -12.333 -9.734 10.845 1.00 95.94 190 LEU A O 1
ATOM 1547 N N . SER A 1 191 ? -11.279 -10.648 9.100 1.00 95.94 191 SER A N 1
ATOM 1548 C CA . SER A 1 191 ? -12.503 -11.120 8.443 1.00 95.94 191 SER A CA 1
ATOM 1549 C C . SER A 1 191 ? -13.098 -12.360 9.110 1.00 95.94 191 SER A C 1
ATOM 1551 O O . SER A 1 191 ? -14.291 -12.602 8.946 1.00 95.94 191 SER A O 1
ATOM 1553 N N . ALA A 1 192 ? -12.300 -13.129 9.860 1.00 95.31 192 ALA A N 1
ATOM 1554 C CA . ALA A 1 192 ? -12.757 -14.356 10.508 1.00 95.31 192 ALA A CA 1
ATOM 1555 C C . ALA A 1 192 ? -13.737 -14.097 11.667 1.00 95.31 192 ALA A C 1
ATOM 1557 O O . ALA A 1 192 ? -14.653 -14.888 11.875 1.00 95.31 192 ALA A O 1
ATOM 1558 N N . ASP A 1 193 ? -13.565 -12.988 12.394 1.00 93.50 193 ASP A N 1
ATOM 1559 C CA . ASP A 1 193 ? -14.419 -12.596 13.518 1.00 93.50 193 ASP A CA 1
ATOM 1560 C C . ASP A 1 193 ? -14.541 -11.056 13.589 1.00 93.50 193 ASP A C 1
ATOM 1562 O O . ASP A 1 193 ? -13.524 -10.354 13.569 1.00 93.50 193 ASP A O 1
ATOM 1566 N N . PRO A 1 194 ? -15.757 -10.482 13.681 1.00 90.12 194 PRO A N 1
ATOM 1567 C CA . PRO A 1 194 ? -15.944 -9.040 13.854 1.00 90.12 194 PRO A CA 1
ATOM 1568 C C . PRO A 1 194 ? -15.268 -8.447 15.102 1.00 90.12 194 PRO A C 1
ATOM 1570 O O . PRO A 1 194 ? -14.919 -7.269 15.087 1.00 90.12 194 PRO A O 1
ATOM 1573 N N . SER A 1 195 ? -15.070 -9.241 16.157 1.00 92.19 195 SER A N 1
ATOM 1574 C CA . SER A 1 195 ? -14.389 -8.832 17.392 1.00 92.19 195 SER A CA 1
ATOM 1575 C C . SER A 1 195 ? -12.862 -8.810 17.271 1.00 92.19 195 SER A C 1
ATOM 1577 O O . SER A 1 195 ? -12.187 -8.234 18.128 1.00 92.19 195 SER A O 1
ATOM 1579 N N . ASN A 1 196 ? -12.302 -9.380 16.197 1.00 94.56 196 ASN A N 1
ATOM 1580 C CA . ASN A 1 196 ? -10.869 -9.310 15.943 1.00 94.56 196 ASN A CA 1
ATOM 1581 C C . ASN A 1 196 ? -10.444 -7.869 15.657 1.00 94.56 196 ASN A C 1
ATOM 1583 O O . ASN A 1 196 ? -11.050 -7.164 14.843 1.00 94.56 196 ASN A O 1
ATOM 1587 N N . THR A 1 197 ? -9.356 -7.461 16.305 1.00 95.06 197 THR A N 1
ATOM 1588 C CA . THR A 1 197 ? -8.752 -6.136 16.162 1.00 95.06 197 THR A CA 1
ATOM 1589 C C . THR A 1 197 ? -7.333 -6.253 15.618 1.00 95.06 197 THR A C 1
ATOM 1591 O O . THR A 1 197 ? -6.673 -7.286 15.749 1.00 95.06 197 THR A O 1
ATOM 1594 N N . VAL A 1 198 ? -6.842 -5.170 15.023 1.00 93.12 198 VAL A N 1
ATOM 1595 C CA . VAL A 1 198 ? -5.462 -5.058 14.543 1.00 93.12 198 VAL A CA 1
ATOM 1596 C C . VAL A 1 198 ? -4.487 -5.205 15.707 1.00 93.12 198 VAL A C 1
ATOM 1598 O O . VAL A 1 198 ? -3.504 -5.929 15.576 1.00 93.12 198 VAL A O 1
ATOM 1601 N N . SER A 1 199 ? -4.808 -4.626 16.869 1.00 88.69 199 SER A N 1
ATOM 1602 C CA . SER A 1 199 ? -3.995 -4.742 18.087 1.00 88.69 199 SER A CA 1
ATOM 1603 C C . SER A 1 199 ? -3.744 -6.202 18.489 1.00 88.69 199 SER A C 1
ATOM 1605 O O . SER A 1 199 ? -2.623 -6.557 18.837 1.00 88.69 199 SER A O 1
ATOM 1607 N N . ASN A 1 200 ? -4.740 -7.085 18.346 1.00 87.94 200 ASN A N 1
ATOM 1608 C CA . ASN A 1 200 ? -4.608 -8.496 18.728 1.00 87.94 200 ASN A CA 1
ATOM 1609 C C . ASN A 1 200 ? -3.648 -9.297 17.830 1.00 87.94 200 ASN A C 1
ATOM 1611 O O . ASN A 1 200 ? -3.167 -10.347 18.247 1.00 87.94 200 ASN A O 1
ATOM 1615 N N . CYS A 1 201 ? -3.393 -8.843 16.599 1.00 87.88 201 CYS A N 1
ATOM 1616 C CA . CYS A 1 201 ? -2.616 -9.600 15.615 1.00 87.88 201 CYS A CA 1
ATOM 1617 C C . CYS A 1 201 ? -1.322 -8.892 15.208 1.00 87.88 201 CYS A C 1
ATOM 1619 O O . CYS A 1 201 ? -0.257 -9.498 15.235 1.00 87.88 201 CYS A O 1
ATOM 1621 N N . LEU A 1 202 ? -1.392 -7.612 14.849 1.00 87.06 202 LEU A N 1
ATOM 1622 C CA . LEU A 1 202 ? -0.262 -6.859 14.310 1.00 87.06 202 LEU A CA 1
ATOM 1623 C C . LEU A 1 202 ? 0.735 -6.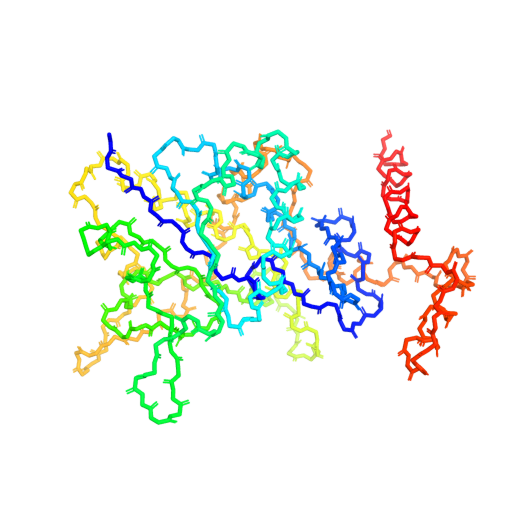445 15.392 1.00 87.06 202 LEU A C 1
ATOM 1625 O O . LEU A 1 202 ? 1.945 -6.554 15.195 1.00 87.06 202 LEU A O 1
ATOM 1629 N N . PHE A 1 203 ? 0.237 -5.977 16.536 1.00 81.62 203 PHE A N 1
ATOM 1630 C CA . PHE A 1 203 ? 1.092 -5.402 17.569 1.00 81.62 203 PHE A CA 1
ATOM 1631 C C . PHE A 1 203 ? 2.086 -6.416 18.171 1.00 81.62 203 PHE A C 1
ATOM 1633 O O . PHE A 1 203 ? 3.276 -6.100 18.190 1.00 81.62 203 PHE A O 1
ATOM 1640 N N . PRO A 1 204 ? 1.691 -7.659 18.536 1.00 82.5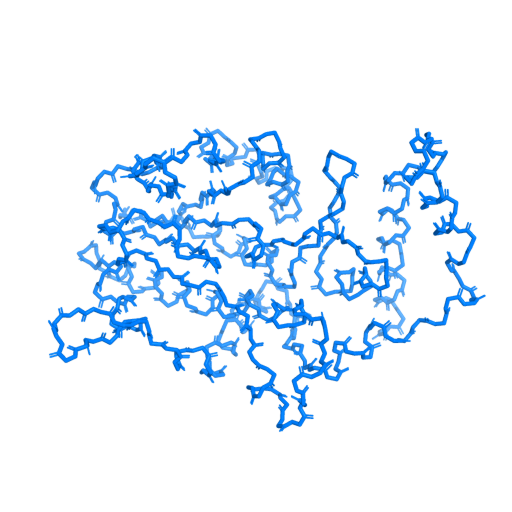6 204 PRO A N 1
ATOM 1641 C CA . PRO A 1 204 ? 2.629 -8.675 19.030 1.00 82.56 204 PRO A CA 1
ATOM 1642 C C . PRO A 1 204 ? 3.649 -9.128 17.983 1.00 82.56 204 PRO A C 1
ATOM 1644 O O . PRO A 1 204 ? 4.698 -9.666 18.323 1.00 82.56 204 PRO A O 1
ATOM 1647 N N . ILE A 1 205 ? 3.333 -8.943 16.698 1.00 82.44 205 ILE A N 1
ATOM 1648 C CA . ILE A 1 205 ? 4.261 -9.240 15.613 1.00 82.44 205 ILE A CA 1
ATOM 1649 C C . ILE A 1 205 ? 5.338 -8.157 15.561 1.00 82.44 205 ILE A C 1
ATOM 1651 O O . ILE A 1 205 ? 6.505 -8.494 15.426 1.00 82.44 205 ILE A O 1
ATOM 1655 N N . GLN A 1 206 ? 4.973 -6.875 15.654 1.00 81.00 206 GLN A N 1
ATOM 1656 C CA . GLN A 1 206 ? 5.898 -5.763 15.403 1.00 81.00 206 GLN A CA 1
ATOM 1657 C C . GLN A 1 206 ? 6.584 -5.193 16.640 1.00 81.00 206 GLN A C 1
ATOM 1659 O O . GLN A 1 206 ? 7.560 -4.465 16.482 1.00 81.00 206 GLN A O 1
ATOM 1664 N N . PHE A 1 207 ? 6.112 -5.496 17.846 1.00 82.12 207 PHE A N 1
ATOM 1665 C CA . PHE A 1 207 ? 6.645 -4.919 19.073 1.00 82.12 207 PHE A CA 1
ATOM 1666 C C . PHE A 1 207 ? 6.920 -5.996 20.120 1.00 82.12 207 PHE A C 1
ATOM 1668 O O . PHE A 1 207 ? 6.101 -6.876 20.368 1.00 82.12 207 PHE A O 1
ATOM 1675 N N . ASN A 1 208 ? 8.083 -5.889 20.754 1.00 81.88 208 ASN A N 1
ATOM 1676 C CA . ASN A 1 208 ? 8.456 -6.646 21.938 1.00 81.88 208 ASN A CA 1
ATOM 1677 C C . ASN A 1 208 ? 8.277 -5.760 23.173 1.00 81.88 208 ASN A C 1
ATOM 1679 O O . ASN A 1 208 ? 8.529 -4.555 23.116 1.00 81.88 208 ASN A O 1
ATOM 1683 N N . ASN A 1 209 ? 7.912 -6.363 24.303 1.00 78.81 209 ASN A N 1
ATOM 1684 C CA . ASN A 1 209 ? 7.987 -5.680 25.592 1.00 78.81 209 ASN A CA 1
ATOM 1685 C C . ASN A 1 209 ? 9.455 -5.412 25.934 1.00 78.81 209 ASN A C 1
ATOM 1687 O O . ASN A 1 209 ? 10.291 -6.315 25.837 1.00 78.81 209 ASN A O 1
ATOM 1691 N N . ASP A 1 210 ? 9.767 -4.194 26.355 1.00 77.50 210 ASP A N 1
ATOM 1692 C CA . ASP A 1 210 ? 11.065 -3.880 26.932 1.00 77.50 210 ASP A CA 1
ATOM 1693 C C . ASP A 1 210 ? 11.092 -4.147 28.444 1.00 77.50 210 ASP A C 1
ATOM 1695 O O . ASP A 1 210 ? 10.067 -4.330 29.106 1.00 77.50 210 ASP A O 1
ATOM 1699 N N . SER A 1 211 ? 12.299 -4.178 29.005 1.00 74.44 211 SER A N 1
ATOM 1700 C CA . SER A 1 211 ? 12.540 -4.423 30.431 1.00 74.44 211 SER A CA 1
ATOM 1701 C C . SER A 1 211 ? 11.974 -3.339 31.361 1.00 74.44 211 SER A C 1
ATOM 1703 O O . SER A 1 211 ? 11.905 -3.554 32.568 1.00 74.44 211 SER A O 1
ATOM 1705 N N . SER A 1 212 ? 11.578 -2.185 30.823 1.00 74.50 212 SER A N 1
ATOM 1706 C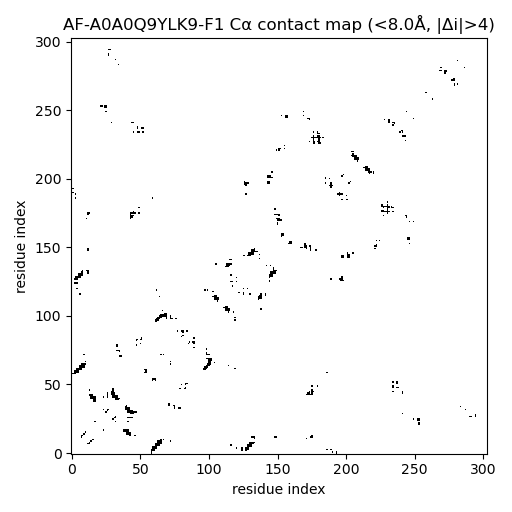 CA . SER A 1 212 ? 10.930 -1.077 31.535 1.00 74.50 212 SER A CA 1
ATOM 1707 C C . SER A 1 212 ? 9.403 -1.040 31.370 1.00 74.50 212 SER A C 1
ATOM 1709 O O . SER A 1 212 ? 8.762 -0.128 31.890 1.00 74.50 212 SER A O 1
ATOM 1711 N N . GLY A 1 213 ? 8.805 -2.023 30.685 1.00 66.12 213 GLY A N 1
ATOM 1712 C CA . GLY A 1 213 ? 7.368 -2.053 30.389 1.00 66.12 213 GLY A CA 1
ATOM 1713 C C . GLY A 1 213 ? 6.937 -1.153 29.223 1.00 66.12 213 GLY A C 1
ATOM 1714 O O . GLY A 1 213 ? 5.740 -0.966 29.017 1.00 66.12 213 GLY A O 1
ATOM 1715 N N . GLY A 1 214 ? 7.886 -0.595 28.471 1.00 71.50 214 GLY A N 1
ATOM 1716 C CA . GLY A 1 214 ? 7.653 0.026 27.172 1.00 71.50 214 GLY A CA 1
ATOM 1717 C C . GLY A 1 214 ? 7.658 -1.000 26.037 1.00 71.50 214 GLY A C 1
ATOM 1718 O O . GLY A 1 214 ? 7.746 -2.210 26.256 1.00 71.50 214 GLY A O 1
ATOM 1719 N N . TYR A 1 215 ? 7.547 -0.508 24.805 1.00 74.81 215 TYR A N 1
ATOM 1720 C CA . TYR A 1 215 ? 7.499 -1.338 23.605 1.00 74.81 215 TYR A CA 1
ATOM 1721 C C . TYR A 1 215 ? 8.638 -0.972 22.662 1.00 74.81 215 TYR A C 1
ATOM 1723 O O . TYR A 1 215 ? 8.775 0.181 22.252 1.00 74.81 215 TYR A O 1
ATOM 1731 N N . LEU A 1 216 ? 9.429 -1.972 22.284 1.00 79.56 216 LEU A N 1
ATOM 1732 C CA . LEU A 1 216 ? 10.489 -1.842 21.296 1.00 79.56 216 LEU A CA 1
ATOM 1733 C C . LEU A 1 216 ? 10.067 -2.520 20.008 1.00 79.56 216 LEU A C 1
ATOM 1735 O O . LEU A 1 216 ? 9.588 -3.651 20.001 1.00 79.56 216 LEU A O 1
ATOM 1739 N N . PHE A 1 217 ? 10.282 -1.828 18.902 1.00 79.50 217 PHE A N 1
ATOM 1740 C CA . PHE A 1 217 ? 10.002 -2.372 17.590 1.00 79.50 217 PHE A CA 1
ATOM 1741 C C . PHE A 1 217 ? 10.889 -3.594 17.307 1.00 79.50 217 PHE A C 1
ATOM 1743 O O . PHE A 1 217 ? 12.114 -3.546 17.439 1.00 79.50 217 PHE A O 1
ATOM 1750 N N . ASN A 1 218 ? 10.266 -4.704 16.929 1.00 78.75 218 ASN A N 1
ATOM 1751 C CA . ASN A 1 218 ? 10.933 -5.963 16.659 1.00 78.75 218 ASN A CA 1
ATOM 1752 C C . ASN A 1 218 ? 11.565 -5.933 15.261 1.00 78.75 218 ASN A C 1
ATOM 1754 O O . ASN A 1 218 ? 10.927 -6.217 14.249 1.00 78.75 218 ASN A O 1
ATOM 1758 N N . MET A 1 219 ? 12.858 -5.615 15.211 1.00 70.94 219 MET A N 1
ATOM 1759 C CA . MET A 1 219 ? 13.629 -5.519 13.968 1.00 70.94 219 MET A CA 1
ATOM 1760 C C . MET A 1 219 ? 13.754 -6.853 13.206 1.00 70.94 219 MET A C 1
ATOM 1762 O O . MET A 1 219 ? 14.076 -6.843 12.022 1.00 70.94 219 MET A O 1
ATOM 1766 N N . HIS A 1 220 ? 13.481 -8.003 13.836 1.00 68.94 220 HIS A N 1
ATOM 1767 C CA . HIS A 1 220 ? 13.675 -9.321 13.213 1.00 68.94 220 HIS A CA 1
ATOM 1768 C C . HIS A 1 220 ? 12.514 -9.775 12.318 1.00 68.94 220 HIS A C 1
ATOM 1770 O O . HIS A 1 220 ? 12.670 -10.679 11.501 1.00 68.94 220 HIS A O 1
ATOM 1776 N N . VAL A 1 221 ? 11.359 -9.118 12.418 1.00 67.44 221 VAL A N 1
ATOM 1777 C CA . VAL A 1 221 ? 10.089 -9.482 11.755 1.00 67.44 221 VAL A CA 1
ATOM 1778 C C . VAL A 1 221 ? 10.168 -9.427 10.223 1.00 67.44 221 VAL A C 1
ATOM 1780 O O . VAL A 1 221 ? 9.293 -9.946 9.527 1.00 67.44 221 VAL A O 1
ATOM 1783 N N . TYR A 1 222 ? 11.202 -8.775 9.694 1.00 68.50 222 TYR A N 1
ATOM 1784 C CA . TYR A 1 222 ? 11.354 -8.416 8.282 1.00 68.50 222 TYR A CA 1
ATOM 1785 C C . TYR A 1 222 ? 12.320 -9.323 7.520 1.00 68.50 222 TYR A C 1
ATOM 1787 O O . TYR A 1 222 ? 12.413 -9.207 6.299 1.00 68.50 222 TYR A O 1
ATOM 1795 N N . HIS A 1 223 ? 12.997 -10.234 8.226 1.00 69.75 223 HIS A N 1
ATOM 1796 C CA . HIS A 1 223 ? 13.860 -11.262 7.638 1.00 69.75 223 HIS A CA 1
ATOM 1797 C C . HIS A 1 223 ? 13.113 -12.567 7.340 1.00 69.75 223 HIS A C 1
ATOM 1799 O O . HIS A 1 223 ? 13.704 -13.511 6.822 1.00 69.75 223 HIS A O 1
ATOM 1805 N N . ASP A 1 224 ? 11.816 -12.634 7.649 1.00 79.06 224 ASP A N 1
ATOM 1806 C CA . ASP A 1 224 ? 11.014 -13.819 7.375 1.00 79.06 224 ASP A CA 1
ATOM 1807 C C . ASP A 1 224 ? 10.661 -13.903 5.883 1.00 79.06 224 ASP A C 1
ATOM 1809 O O . ASP A 1 224 ? 9.669 -13.343 5.402 1.00 79.06 224 ASP A O 1
ATOM 1813 N N . ARG A 1 225 ? 11.512 -14.617 5.144 1.00 82.88 225 ARG A N 1
ATOM 1814 C CA . ARG A 1 225 ? 11.362 -14.890 3.713 1.00 82.88 225 ARG A CA 1
ATOM 1815 C C . ARG A 1 225 ? 10.014 -15.526 3.366 1.00 82.88 225 ARG A C 1
ATOM 1817 O O . ARG A 1 225 ? 9.460 -15.196 2.317 1.00 82.88 225 ARG A O 1
ATOM 1824 N N . ALA A 1 226 ? 9.441 -16.347 4.249 1.00 88.06 226 ALA A N 1
ATOM 1825 C CA . ALA A 1 226 ? 8.166 -17.014 3.988 1.00 88.06 226 ALA A CA 1
ATOM 1826 C C . ALA A 1 226 ? 7.024 -16.006 3.768 1.00 88.06 226 ALA A C 1
ATOM 1828 O O . ALA A 1 226 ? 6.077 -16.277 3.032 1.00 88.06 226 ALA A O 1
ATOM 1829 N N . ILE A 1 227 ? 7.126 -14.809 4.349 1.00 89.00 227 ILE A N 1
ATOM 1830 C CA . ILE A 1 227 ? 6.124 -13.745 4.203 1.00 89.00 227 ILE A CA 1
ATOM 1831 C C . ILE A 1 227 ? 6.183 -13.111 2.821 1.00 89.00 227 ILE A C 1
ATOM 1833 O O . ILE A 1 227 ? 5.140 -12.849 2.221 1.00 89.00 227 ILE A O 1
ATOM 1837 N N . TYR A 1 228 ? 7.390 -12.876 2.310 1.00 90.62 228 TYR A N 1
ATOM 1838 C CA . TYR A 1 228 ? 7.584 -12.356 0.959 1.00 90.62 228 TYR A CA 1
ATOM 1839 C C . TYR A 1 228 ? 7.121 -13.374 -0.076 1.00 90.62 228 TYR A C 1
ATOM 1841 O O . TYR A 1 228 ? 6.434 -13.001 -1.019 1.00 90.62 228 TYR A O 1
ATOM 1849 N N . GLU A 1 229 ? 7.454 -14.652 0.112 1.00 91.44 229 GLU A N 1
ATOM 1850 C CA . GLU A 1 229 ? 7.028 -15.733 -0.781 1.00 91.44 229 GLU A CA 1
ATOM 1851 C C . GLU A 1 229 ? 5.507 -15.914 -0.758 1.00 91.44 229 GLU A C 1
ATOM 1853 O O . GLU A 1 229 ? 4.882 -16.008 -1.815 1.00 91.44 229 GLU A O 1
ATOM 1858 N N . TYR A 1 230 ? 4.889 -15.862 0.426 1.00 94.75 230 TYR A N 1
ATOM 1859 C CA . TYR A 1 230 ? 3.434 -15.875 0.555 1.00 94.75 230 TYR A CA 1
ATOM 1860 C C . TYR A 1 230 ? 2.795 -14.678 -0.161 1.00 94.75 230 TYR A C 1
ATOM 1862 O O . TYR A 1 230 ? 1.861 -14.845 -0.945 1.00 94.75 230 TYR A O 1
ATOM 1870 N N . GLY A 1 231 ? 3.319 -13.470 0.054 1.00 95.00 231 GLY A N 1
ATOM 1871 C CA . GLY A 1 231 ? 2.837 -12.272 -0.623 1.00 95.00 231 GLY A CA 1
ATOM 1872 C C . GLY A 1 231 ? 3.015 -12.323 -2.138 1.00 95.00 231 GLY A C 1
ATOM 1873 O O . GLY A 1 231 ? 2.079 -11.999 -2.866 1.00 95.00 231 GLY A O 1
ATOM 1874 N N . LEU A 1 232 ? 4.168 -12.790 -2.626 1.00 94.62 232 LEU A N 1
ATOM 1875 C CA . LEU A 1 232 ? 4.416 -13.006 -4.049 1.00 94.62 232 LEU A CA 1
ATOM 1876 C C . LEU A 1 232 ? 3.380 -13.966 -4.639 1.00 94.62 232 LEU A C 1
ATOM 1878 O O . LEU A 1 232 ? 2.743 -13.615 -5.628 1.00 94.62 232 LEU A O 1
ATOM 1882 N N . ALA A 1 233 ? 3.157 -15.124 -4.012 1.00 96.75 233 ALA A N 1
ATOM 1883 C CA . ALA A 1 233 ? 2.183 -16.108 -4.483 1.00 96.75 233 ALA A CA 1
ATOM 1884 C C . ALA A 1 233 ? 0.767 -15.513 -4.583 1.00 96.75 233 ALA A C 1
ATOM 1886 O O . ALA A 1 233 ? 0.044 -15.759 -5.550 1.00 96.75 233 ALA A O 1
ATOM 1887 N N . MET A 1 234 ? 0.375 -14.673 -3.618 1.00 97.00 234 MET A N 1
ATOM 1888 C CA . MET A 1 234 ? -0.920 -13.988 -3.651 1.00 97.00 234 MET A CA 1
ATOM 1889 C C . MET A 1 234 ? -1.021 -12.950 -4.775 1.00 97.00 234 MET A C 1
ATOM 1891 O O . MET A 1 234 ? -2.087 -12.801 -5.375 1.00 97.00 234 MET A O 1
ATOM 1895 N N . LEU A 1 235 ? 0.062 -12.229 -5.076 1.00 96.56 235 LEU A N 1
ATOM 1896 C CA . LEU A 1 235 ? 0.083 -11.250 -6.167 1.00 96.56 235 LEU A CA 1
ATOM 1897 C C . LEU A 1 235 ? 0.220 -11.909 -7.547 1.00 96.56 235 LEU A C 1
ATOM 1899 O O . LEU A 1 235 ? -0.321 -11.385 -8.520 1.00 96.56 235 LEU A O 1
ATOM 1903 N N . GLN A 1 236 ? 0.856 -13.079 -7.638 1.00 96.56 236 GLN A N 1
ATOM 1904 C CA . GLN A 1 236 ? 0.973 -13.857 -8.876 1.00 96.56 236 GLN A CA 1
ATOM 1905 C C . GLN A 1 236 ? -0.370 -14.381 -9.391 1.00 96.56 236 GLN A C 1
ATOM 1907 O O . GLN A 1 236 ? -0.529 -14.582 -10.593 1.00 96.56 236 GLN A O 1
ATOM 1912 N N . ALA A 1 237 ? -1.374 -14.515 -8.519 1.00 94.75 237 ALA A N 1
ATOM 1913 C CA . ALA A 1 237 ? -2.749 -14.777 -8.941 1.00 94.75 237 ALA A CA 1
ATOM 1914 C C . ALA A 1 237 ? -3.350 -13.633 -9.790 1.00 94.75 237 ALA A C 1
ATOM 1916 O O . ALA A 1 237 ? -4.333 -13.845 -10.496 1.00 94.75 237 ALA A O 1
ATOM 1917 N N . ILE A 1 238 ? -2.777 -12.425 -9.718 1.00 94.31 238 ILE A N 1
ATOM 1918 C CA . ILE A 1 238 ? -3.173 -11.246 -10.505 1.00 94.31 238 ILE A CA 1
ATOM 1919 C C . ILE A 1 238 ? -2.192 -10.998 -11.655 1.00 94.31 238 ILE A C 1
ATOM 1921 O O . ILE A 1 238 ? -2.619 -10.658 -12.758 1.00 94.31 238 ILE A O 1
ATOM 1925 N N . ASP A 1 239 ? -0.893 -11.137 -11.398 1.00 92.94 239 ASP A N 1
ATOM 1926 C CA . ASP A 1 239 ? 0.165 -10.981 -12.396 1.00 92.94 239 ASP A CA 1
ATOM 1927 C C . ASP A 1 239 ? 1.202 -12.109 -12.255 1.00 92.94 239 ASP A C 1
ATOM 1929 O O . ASP A 1 239 ? 2.127 -12.000 -11.445 1.00 92.94 239 ASP A O 1
ATOM 1933 N N . PRO A 1 240 ? 1.084 -13.188 -13.052 1.00 92.56 240 PRO A N 1
ATOM 1934 C CA . PRO A 1 240 ? 1.992 -14.330 -12.974 1.00 92.56 240 PRO A CA 1
ATOM 1935 C C . PRO A 1 240 ? 3.455 -14.014 -13.302 1.00 92.56 240 PRO A C 1
ATOM 1937 O O . PRO A 1 240 ? 4.314 -14.855 -13.058 1.00 92.56 240 PRO A O 1
ATOM 1940 N N . SER A 1 241 ? 3.755 -12.842 -13.876 1.00 88.62 241 SER A N 1
ATOM 1941 C CA . SER A 1 241 ? 5.122 -12.470 -14.257 1.00 88.62 241 SER A CA 1
ATOM 1942 C C . SER A 1 241 ? 5.963 -11.930 -13.095 1.00 88.62 241 SER A C 1
ATOM 1944 O O . SER A 1 241 ? 7.168 -11.747 -13.254 1.00 88.62 241 SER A O 1
ATOM 1946 N N . LEU A 1 242 ? 5.348 -11.668 -11.936 1.00 89.56 242 LEU A N 1
ATOM 1947 C CA . LEU A 1 242 ? 6.052 -11.147 -10.767 1.00 89.56 242 LEU A CA 1
ATOM 1948 C C . LEU A 1 242 ? 7.065 -12.158 -10.232 1.00 89.56 242 LEU A C 1
ATOM 1950 O O . LEU A 1 242 ? 6.781 -13.353 -10.133 1.00 89.56 242 LEU A O 1
ATOM 1954 N N . THR A 1 243 ? 8.213 -11.654 -9.795 1.00 88.62 243 THR A N 1
ATOM 1955 C CA . THR A 1 243 ? 9.271 -12.426 -9.140 1.00 88.62 243 THR A CA 1
ATOM 1956 C C . THR A 1 243 ? 9.900 -11.606 -8.016 1.00 88.62 243 THR A C 1
ATOM 1958 O O . THR A 1 243 ? 9.862 -10.369 -8.028 1.00 88.62 243 THR A O 1
ATOM 1961 N N . LEU A 1 244 ? 10.480 -12.291 -7.024 1.00 86.12 244 LEU A N 1
ATOM 1962 C CA . LEU A 1 244 ? 11.371 -11.628 -6.075 1.00 86.12 244 LEU A CA 1
ATOM 1963 C C . LEU A 1 244 ? 12.625 -11.178 -6.820 1.00 86.12 244 LEU A C 1
ATOM 1965 O O . LEU A 1 244 ? 13.249 -11.952 -7.544 1.00 86.12 244 LEU A O 1
ATOM 1969 N N . VAL A 1 245 ? 12.992 -9.922 -6.620 1.00 79.06 245 VAL A N 1
ATOM 1970 C CA . VAL A 1 245 ? 14.184 -9.331 -7.213 1.00 79.06 245 VAL A CA 1
ATOM 1971 C C . VAL A 1 245 ? 15.363 -9.610 -6.291 1.00 79.06 245 VAL A C 1
ATOM 1973 O O . VAL A 1 245 ? 15.389 -9.129 -5.156 1.00 79.06 245 VAL A O 1
ATOM 1976 N N . SER A 1 246 ? 16.335 -10.388 -6.767 1.00 77.44 246 SER A N 1
ATOM 1977 C CA . SER A 1 246 ? 17.629 -10.498 -6.097 1.00 77.44 246 SER A CA 1
ATOM 1978 C C . SER A 1 246 ? 18.458 -9.239 -6.336 1.00 77.44 246 SER A C 1
ATOM 1980 O O . SER A 1 246 ? 18.191 -8.439 -7.237 1.00 77.44 246 SER A O 1
ATOM 1982 N N . ALA A 1 247 ? 19.487 -9.068 -5.520 1.00 73.75 247 ALA A N 1
ATOM 1983 C CA . ALA A 1 247 ? 20.363 -7.919 -5.617 1.00 73.75 247 ALA A CA 1
ATOM 1984 C C . ALA A 1 247 ? 21.183 -7.937 -6.932 1.00 73.75 247 ALA A C 1
ATOM 1986 O O . ALA A 1 247 ? 21.316 -6.900 -7.584 1.00 73.75 247 ALA A O 1
ATOM 1987 N N . ASP A 1 248 ? 21.607 -9.122 -7.389 1.00 74.62 248 ASP A N 1
ATOM 1988 C CA . ASP A 1 248 ? 22.244 -9.309 -8.701 1.00 74.62 248 ASP A CA 1
ATOM 1989 C C . ASP A 1 248 ? 21.281 -9.026 -9.855 1.00 74.62 248 ASP A C 1
ATOM 1991 O O . ASP A 1 248 ? 21.627 -8.278 -10.762 1.00 74.62 248 ASP A O 1
ATOM 1995 N N . PHE A 1 249 ? 20.037 -9.515 -9.788 1.00 76.62 249 PHE A N 1
ATOM 1996 C CA . PHE A 1 249 ? 19.032 -9.212 -10.810 1.00 76.62 249 PHE A CA 1
ATOM 1997 C C . PHE A 1 249 ? 18.743 -7.708 -10.891 1.00 76.62 249 PHE A C 1
ATOM 1999 O O . PHE A 1 249 ? 18.599 -7.150 -11.981 1.00 76.62 249 PHE A O 1
ATOM 2006 N N . TYR A 1 250 ? 18.673 -7.021 -9.744 1.00 75.88 250 TYR A N 1
ATOM 2007 C CA . TYR A 1 250 ? 18.542 -5.566 -9.724 1.00 75.88 250 TYR A CA 1
ATOM 2008 C C . TYR A 1 250 ? 19.742 -4.900 -10.403 1.00 75.88 250 TYR A C 1
ATOM 2010 O O . TYR A 1 250 ? 19.535 -4.069 -11.289 1.00 75.88 250 TYR A O 1
ATOM 2018 N N . ARG A 1 251 ? 20.973 -5.291 -10.045 1.00 74.00 251 ARG A N 1
ATOM 2019 C CA . ARG A 1 251 ? 22.210 -4.754 -10.629 1.00 74.00 251 ARG A CA 1
ATOM 2020 C C . ARG A 1 251 ? 22.258 -4.973 -12.143 1.00 74.00 251 ARG A C 1
ATOM 2022 O O . ARG A 1 251 ? 22.402 -4.013 -12.894 1.00 74.00 251 ARG A O 1
ATOM 2029 N N . GLU A 1 252 ? 22.015 -6.194 -12.605 1.00 72.94 252 GLU A N 1
ATOM 2030 C CA . GLU A 1 252 ? 21.931 -6.509 -14.032 1.00 72.94 252 GLU A CA 1
ATOM 2031 C C . GLU A 1 252 ? 20.882 -5.642 -14.729 1.00 72.94 252 GLU A C 1
ATOM 2033 O O . GLU A 1 252 ? 21.131 -5.108 -15.807 1.00 72.94 252 GLU A O 1
ATOM 2038 N N . SER A 1 253 ? 19.716 -5.434 -14.112 1.00 70.31 253 SER A N 1
ATOM 2039 C CA . SER A 1 253 ? 18.636 -4.648 -14.717 1.00 70.31 253 SER A CA 1
ATOM 2040 C C . SER A 1 253 ? 18.945 -3.154 -14.878 1.00 70.31 253 SER A C 1
ATOM 2042 O O . SER A 1 253 ? 18.302 -2.507 -15.708 1.00 70.31 253 SER A O 1
ATOM 2044 N N . ILE A 1 254 ? 19.911 -2.620 -14.120 1.00 69.94 254 ILE A N 1
ATOM 2045 C CA . ILE A 1 254 ? 20.389 -1.235 -14.248 1.00 69.94 254 ILE A CA 1
ATOM 2046 C C . ILE A 1 254 ? 21.684 -1.129 -15.076 1.00 69.94 254 ILE A C 1
ATOM 2048 O O . ILE A 1 254 ? 21.923 -0.083 -15.671 1.00 69.94 254 ILE A O 1
ATOM 2052 N N . GLU A 1 255 ? 22.495 -2.192 -15.152 1.00 64.25 255 GLU A N 1
ATOM 2053 C CA . GLU A 1 255 ? 23.770 -2.227 -15.891 1.00 64.25 255 GLU A CA 1
ATOM 2054 C C . GLU A 1 255 ? 23.627 -2.673 -17.357 1.00 64.25 255 GLU A C 1
ATOM 2056 O O . GLU A 1 255 ? 24.409 -2.249 -18.203 1.00 64.25 255 GLU A O 1
ATOM 2061 N N . THR A 1 256 ? 22.620 -3.488 -17.701 1.00 52.78 256 THR A N 1
ATOM 2062 C CA . THR A 1 256 ? 22.463 -4.112 -19.040 1.00 52.78 256 THR A CA 1
ATOM 2063 C C . THR A 1 256 ? 22.064 -3.165 -20.181 1.00 52.78 256 THR A C 1
ATOM 2065 O O . THR A 1 256 ? 21.597 -3.625 -21.226 1.00 52.78 256 THR A O 1
ATOM 2068 N N . ILE A 1 257 ? 22.243 -1.850 -20.045 1.00 51.34 257 ILE A N 1
ATOM 2069 C CA . ILE A 1 257 ? 21.976 -0.911 -21.139 1.00 51.34 257 ILE A CA 1
ATOM 2070 C C . ILE A 1 257 ? 23.225 -0.108 -21.464 1.00 51.34 257 ILE A C 1
ATOM 2072 O O . ILE A 1 257 ? 23.598 0.840 -20.777 1.00 51.34 257 ILE A O 1
ATOM 2076 N N . ASP A 1 258 ? 23.822 -0.478 -22.591 1.00 45.34 258 ASP A N 1
ATOM 2077 C CA . ASP A 1 258 ? 24.792 0.339 -23.293 1.00 45.34 258 ASP A CA 1
ATOM 2078 C C . ASP A 1 258 ? 24.085 1.590 -23.846 1.00 45.34 258 ASP A C 1
ATOM 2080 O O . ASP A 1 258 ? 23.354 1.551 -24.843 1.00 45.34 258 ASP A O 1
ATOM 2084 N N . PHE A 1 259 ? 24.281 2.723 -23.167 1.00 47.47 259 PHE A N 1
ATOM 2085 C CA . PHE A 1 259 ? 23.746 4.031 -23.559 1.00 47.47 259 PHE A CA 1
ATOM 2086 C C . PHE A 1 259 ? 24.230 4.496 -24.941 1.00 47.47 259 PHE A C 1
ATOM 2088 O O . PHE A 1 259 ? 23.714 5.491 -25.455 1.00 47.47 259 PHE A O 1
ATOM 2095 N N . SER A 1 260 ? 25.193 3.803 -25.556 1.00 43.88 260 SER A N 1
ATOM 2096 C CA . SER A 1 260 ? 25.753 4.190 -26.847 1.00 43.88 260 SER A CA 1
ATOM 2097 C C . SER A 1 260 ? 24.848 3.888 -28.048 1.00 43.88 260 SER A C 1
ATOM 2099 O O . SER A 1 260 ? 25.028 4.528 -29.082 1.00 43.88 260 SER A O 1
ATOM 2101 N N . THR A 1 261 ? 23.849 2.993 -27.949 1.00 43.78 261 THR A N 1
ATOM 2102 C CA . THR A 1 261 ? 23.195 2.480 -29.174 1.00 43.78 261 THR A CA 1
ATOM 2103 C C . THR A 1 261 ? 21.718 2.809 -29.399 1.00 43.78 261 THR A C 1
ATOM 2105 O O . THR A 1 261 ? 21.338 2.818 -30.564 1.00 43.78 261 THR A O 1
ATOM 2108 N N . ASN A 1 262 ? 20.871 3.129 -28.400 1.00 43.22 262 ASN A N 1
ATOM 2109 C CA . ASN A 1 262 ? 19.421 3.291 -28.690 1.00 43.22 262 ASN A CA 1
ATOM 2110 C C . ASN A 1 262 ? 18.610 4.380 -27.948 1.00 43.22 262 ASN A C 1
ATOM 2112 O O . ASN A 1 262 ? 17.487 4.656 -28.364 1.00 43.22 262 ASN A O 1
ATOM 2116 N N . LEU A 1 263 ? 19.124 5.046 -26.904 1.00 45.56 263 LEU A N 1
ATOM 2117 C CA . LEU A 1 263 ? 18.396 6.142 -26.212 1.00 45.56 263 LEU A CA 1
ATOM 2118 C C . LEU A 1 263 ? 19.218 7.435 -26.037 1.00 45.56 263 LEU A C 1
ATOM 2120 O O . LEU A 1 263 ? 18.714 8.444 -25.539 1.00 45.56 263 LEU A O 1
ATOM 2124 N N . SER A 1 264 ? 20.460 7.423 -26.532 1.00 42.06 264 SER A N 1
ATOM 2125 C CA . SER A 1 264 ? 21.449 8.507 -26.455 1.00 42.06 264 SER A CA 1
ATOM 2126 C C . SER A 1 264 ? 20.990 9.887 -26.973 1.00 42.06 264 SER A C 1
ATOM 2128 O O . SER A 1 264 ? 21.385 10.883 -26.374 1.00 42.06 264 SER A O 1
ATOM 2130 N N . PRO A 1 265 ? 20.147 10.030 -28.021 1.00 44.62 265 PRO A N 1
ATOM 2131 C CA . PRO A 1 265 ? 19.809 11.367 -28.527 1.00 44.62 265 PRO A CA 1
ATOM 2132 C C . PRO A 1 265 ? 18.749 12.114 -27.702 1.00 44.62 265 PRO A C 1
ATOM 2134 O O . PRO A 1 265 ? 18.690 13.343 -27.759 1.00 44.62 265 PRO A O 1
ATOM 2137 N N . TYR A 1 266 ? 17.891 11.391 -26.975 1.00 44.50 266 TYR A N 1
ATOM 2138 C CA . TYR A 1 266 ? 16.665 11.953 -26.388 1.00 44.50 266 TYR A CA 1
ATOM 2139 C C . TYR A 1 266 ? 16.821 12.312 -24.911 1.00 44.50 266 TYR A C 1
ATOM 2141 O O . TYR A 1 266 ? 16.287 13.326 -24.466 1.00 44.50 266 TYR A O 1
ATOM 2149 N N . LEU A 1 267 ? 17.609 11.531 -24.170 1.00 45.31 267 LEU A N 1
ATOM 2150 C CA . LEU A 1 267 ? 17.862 11.763 -22.749 1.00 45.31 267 LEU A CA 1
ATOM 2151 C C . LEU A 1 267 ? 18.620 13.096 -22.521 1.00 45.31 267 LEU A C 1
ATOM 2153 O O . LEU A 1 267 ? 18.090 13.952 -21.816 1.00 45.31 267 LEU A O 1
ATOM 2157 N N . PRO A 1 268 ? 19.766 13.396 -23.173 1.00 44.59 268 PRO A N 1
ATOM 2158 C CA . PRO A 1 268 ? 20.519 14.624 -22.894 1.00 44.59 268 PRO A CA 1
ATOM 2159 C C . PRO A 1 268 ? 19.740 15.915 -23.182 1.00 44.59 268 PRO A C 1
ATOM 2161 O O . PRO A 1 268 ? 19.867 16.874 -22.427 1.00 44.59 268 PRO A O 1
ATOM 2164 N N . ARG A 1 269 ? 18.899 15.937 -24.232 1.00 42.00 269 ARG A N 1
ATOM 2165 C CA . ARG A 1 269 ? 18.095 17.118 -24.612 1.00 42.00 269 ARG A CA 1
ATOM 2166 C C . ARG A 1 269 ? 16.955 17.407 -23.638 1.00 42.00 269 ARG A C 1
ATOM 2168 O O . ARG A 1 269 ? 16.625 18.572 -23.431 1.00 42.00 269 ARG A O 1
ATOM 2175 N N . TYR A 1 270 ? 16.369 16.367 -23.050 1.00 42.97 270 TYR A N 1
ATOM 2176 C CA . TYR A 1 270 ? 15.317 16.482 -22.041 1.00 42.97 270 TYR A CA 1
ATOM 2177 C C . TYR A 1 270 ? 15.875 16.931 -20.674 1.00 42.97 270 TYR A C 1
ATOM 2179 O O . TYR A 1 270 ? 15.227 17.679 -19.946 1.00 42.97 270 TYR A O 1
ATOM 2187 N N . TYR A 1 271 ? 17.112 16.552 -20.337 1.00 47.25 271 TYR A N 1
ATOM 2188 C CA . TYR A 1 271 ? 17.717 16.912 -19.047 1.00 47.25 271 TYR A CA 1
ATOM 2189 C C . TYR A 1 271 ? 18.437 18.263 -19.044 1.00 47.25 271 TYR A C 1
ATOM 2191 O O . TYR A 1 271 ? 18.322 18.996 -18.063 1.00 47.25 271 TYR A O 1
ATOM 2199 N N . SER A 1 272 ? 19.089 18.658 -20.145 1.00 44.19 272 SER A N 1
ATOM 2200 C CA . SER A 1 272 ? 19.694 19.996 -20.258 1.00 44.19 272 SER A CA 1
ATOM 2201 C C . SER A 1 272 ? 18.657 21.120 -20.166 1.00 44.19 272 SER A C 1
ATOM 2203 O O . SER A 1 272 ? 18.960 22.224 -19.731 1.00 44.19 272 SER A O 1
ATOM 2205 N N . SER A 1 273 ? 17.419 20.836 -20.566 1.00 43.56 273 SER A N 1
ATOM 2206 C CA . SER A 1 273 ? 16.291 21.767 -20.534 1.00 43.56 273 SER A CA 1
ATOM 2207 C C . SER A 1 273 ? 15.599 21.808 -19.162 1.00 43.56 273 SER A C 1
ATOM 2209 O O . SER A 1 273 ? 15.247 22.897 -18.708 1.00 43.56 273 SER A O 1
ATOM 2211 N N . LEU A 1 274 ? 15.512 20.680 -18.441 1.00 41.38 274 LEU A N 1
ATOM 2212 C CA . LEU A 1 274 ? 15.054 20.629 -17.041 1.00 41.38 274 LEU A CA 1
ATOM 2213 C C . LEU A 1 274 ? 15.977 21.384 -16.071 1.00 41.38 274 LEU A C 1
ATOM 2215 O O . LEU A 1 274 ? 15.481 22.087 -15.192 1.00 41.38 274 LEU A O 1
ATOM 2219 N N . GLU A 1 275 ? 17.300 21.281 -16.231 1.00 41.97 275 GLU A N 1
ATOM 2220 C CA . GLU A 1 275 ? 18.264 22.024 -15.399 1.00 41.97 275 GLU A CA 1
ATOM 2221 C C . GLU A 1 275 ? 18.300 23.530 -15.718 1.00 41.97 275 GLU A C 1
ATOM 2223 O O . GLU A 1 275 ? 18.681 24.333 -14.867 1.00 41.97 275 GLU A O 1
ATOM 2228 N N . GLN A 1 276 ? 17.862 23.930 -16.917 1.00 40.41 276 GLN A N 1
ATOM 2229 C CA . GLN A 1 276 ? 17.877 25.324 -17.384 1.00 40.41 276 GLN A CA 1
ATOM 2230 C C . GLN A 1 276 ? 16.498 26.005 -17.365 1.00 40.41 276 GLN A C 1
ATOM 2232 O O . GLN A 1 276 ? 16.381 27.159 -17.773 1.00 40.41 276 GLN A O 1
ATOM 2237 N N . GLY A 1 277 ? 15.445 25.322 -16.900 1.00 35.69 277 GLY A N 1
ATOM 2238 C CA . GLY A 1 277 ? 14.079 25.862 -16.894 1.00 35.69 277 GLY A CA 1
ATOM 2239 C C . GLY A 1 277 ? 13.505 26.126 -18.293 1.00 35.69 277 GLY A C 1
ATOM 2240 O O . GLY A 1 277 ? 12.594 26.940 -18.439 1.00 35.69 277 GLY A O 1
ATOM 2241 N N . MET A 1 278 ? 14.036 25.465 -19.324 1.00 35.38 278 MET A N 1
ATOM 2242 C CA . MET A 1 278 ? 13.576 25.593 -20.706 1.00 35.38 278 MET A CA 1
ATOM 2243 C C . MET A 1 278 ? 12.480 24.565 -21.008 1.00 35.38 278 MET A C 1
ATOM 2245 O O . MET A 1 278 ? 12.550 23.421 -20.559 1.00 35.38 278 MET A O 1
ATOM 2249 N N . SER A 1 279 ? 11.467 24.953 -21.789 1.00 37.44 279 SER A N 1
ATOM 2250 C CA . SER A 1 279 ? 10.446 24.019 -22.276 1.00 37.44 279 SER A CA 1
ATOM 2251 C C . SER A 1 279 ? 11.070 23.018 -23.247 1.00 37.44 279 SER A C 1
ATOM 2253 O O . SER A 1 279 ? 11.716 23.419 -24.216 1.00 37.44 279 SER A O 1
ATOM 2255 N N . VAL A 1 280 ? 10.874 21.726 -22.993 1.00 43.75 280 VAL A N 1
ATOM 2256 C CA . VAL A 1 280 ? 11.320 20.651 -23.886 1.00 43.75 280 VAL A CA 1
ATOM 2257 C C . VAL A 1 280 ? 10.269 20.418 -24.972 1.00 43.75 280 VAL A C 1
ATOM 2259 O O . VAL A 1 280 ? 9.089 20.310 -24.652 1.00 43.75 280 VAL A O 1
ATOM 2262 N N . ASP A 1 281 ? 10.698 20.278 -26.229 1.00 43.34 281 ASP A N 1
ATOM 2263 C CA . ASP A 1 281 ? 9.833 19.898 -27.365 1.00 43.34 281 ASP A CA 1
ATOM 2264 C C . ASP A 1 281 ? 9.462 18.400 -27.389 1.00 43.34 281 ASP A C 1
ATOM 2266 O O . ASP A 1 281 ? 8.691 17.975 -28.242 1.00 43.34 281 ASP A O 1
ATOM 2270 N N . VAL A 1 282 ? 9.996 17.594 -26.464 1.00 45.03 282 VAL A N 1
ATOM 2271 C CA . VAL A 1 282 ? 9.588 16.196 -26.258 1.00 45.03 282 VAL A CA 1
ATOM 2272 C C . VAL A 1 282 ? 8.748 16.169 -24.996 1.00 45.03 282 VAL A C 1
ATOM 2274 O O . VAL A 1 282 ? 9.263 16.402 -23.897 1.00 45.03 282 VAL A O 1
ATOM 2277 N N . SER A 1 283 ? 7.447 15.940 -25.146 1.00 50.62 283 SER A N 1
ATOM 2278 C CA . SER A 1 283 ? 6.563 15.932 -23.988 1.00 50.62 283 SER A CA 1
ATOM 2279 C C . SER A 1 283 ? 6.857 14.710 -23.114 1.00 50.62 283 SER A C 1
ATOM 2281 O O . SER A 1 283 ? 7.304 13.658 -23.576 1.00 50.62 283 SER A O 1
ATOM 2283 N N . ILE A 1 284 ? 6.603 14.826 -21.813 1.00 48.62 284 ILE A N 1
ATOM 2284 C CA . ILE A 1 284 ? 6.734 13.693 -20.887 1.00 48.62 284 ILE A CA 1
ATOM 2285 C C . ILE A 1 284 ? 5.820 12.529 -21.309 1.00 48.62 284 ILE A C 1
ATOM 2287 O O . ILE A 1 284 ? 6.140 11.367 -21.048 1.00 48.62 284 ILE A O 1
ATOM 2291 N N . GLU A 1 285 ? 4.702 12.826 -21.983 1.00 47.00 285 GLU A N 1
ATOM 2292 C CA . GLU A 1 285 ? 3.847 11.795 -22.571 1.00 47.00 285 GLU A CA 1
ATOM 2293 C C . GLU A 1 285 ? 4.575 11.003 -23.663 1.00 47.00 285 GLU A C 1
ATOM 2295 O O . GLU A 1 285 ? 4.489 9.777 -23.677 1.00 47.00 285 GLU A O 1
ATOM 2300 N N . GLU A 1 286 ? 5.361 11.668 -24.509 1.00 50.28 286 GLU A N 1
ATOM 2301 C CA . GLU A 1 286 ? 6.138 11.033 -25.577 1.00 50.28 286 GLU A CA 1
ATOM 2302 C C . GLU A 1 286 ? 7.222 10.094 -25.008 1.00 50.28 286 GLU A C 1
ATOM 2304 O O . GLU A 1 286 ? 7.399 8.967 -25.476 1.00 50.28 286 GLU A O 1
ATOM 2309 N N . PHE A 1 287 ? 7.876 10.485 -23.908 1.00 51.03 287 PHE A N 1
ATOM 2310 C CA . PHE A 1 287 ? 8.825 9.621 -23.193 1.00 51.03 287 PHE A CA 1
ATOM 2311 C C . PHE A 1 287 ? 8.155 8.383 -22.566 1.00 51.03 287 PHE A C 1
ATOM 2313 O O . PHE A 1 287 ? 8.679 7.262 -22.633 1.00 51.03 287 PHE A O 1
ATOM 2320 N N . ALA A 1 288 ? 6.973 8.565 -21.971 1.00 49.00 288 ALA A N 1
ATOM 2321 C CA . ALA A 1 288 ? 6.189 7.473 -21.402 1.00 49.00 288 ALA A CA 1
ATOM 2322 C C . ALA A 1 288 ? 5.690 6.498 -22.487 1.00 49.00 288 ALA A C 1
ATOM 2324 O O . ALA A 1 288 ? 5.733 5.280 -22.286 1.00 49.00 288 ALA A O 1
ATOM 2325 N N . GLU A 1 289 ? 5.278 7.001 -23.655 1.00 53.59 289 GLU A N 1
ATOM 2326 C CA . GLU A 1 289 ? 4.887 6.181 -24.807 1.00 53.59 289 GLU A CA 1
ATOM 2327 C C . GLU A 1 289 ? 6.057 5.371 -25.373 1.00 53.59 289 GLU A C 1
ATOM 2329 O O . GLU A 1 289 ? 5.909 4.170 -25.624 1.00 53.59 289 GLU A O 1
ATOM 2334 N N . ILE A 1 290 ? 7.237 5.983 -25.511 1.00 53.69 290 ILE A N 1
ATOM 2335 C CA . ILE A 1 290 ? 8.465 5.288 -25.928 1.00 53.69 290 ILE A CA 1
ATOM 2336 C C . ILE A 1 290 ? 8.806 4.171 -24.934 1.00 53.69 290 ILE A C 1
ATOM 2338 O O . ILE A 1 290 ? 9.096 3.039 -25.333 1.00 53.69 290 ILE A O 1
ATOM 2342 N N . SER A 1 291 ? 8.694 4.449 -23.636 1.00 49.44 291 SER A N 1
ATOM 2343 C CA . SER A 1 291 ? 8.953 3.469 -22.580 1.00 49.44 291 SER A CA 1
ATOM 2344 C C . SER A 1 291 ? 7.973 2.288 -22.619 1.00 49.44 291 SER A C 1
ATOM 2346 O O . SER A 1 291 ? 8.382 1.127 -22.528 1.00 49.44 291 SER A O 1
ATOM 2348 N N . LEU A 1 292 ? 6.681 2.554 -22.837 1.00 50.41 292 LEU A N 1
ATOM 2349 C CA . LEU A 1 292 ? 5.652 1.524 -23.018 1.00 50.41 292 LEU A CA 1
ATOM 2350 C C . LEU A 1 292 ? 5.881 0.685 -24.283 1.00 50.41 292 LEU A C 1
ATOM 2352 O O . LEU A 1 292 ? 5.713 -0.538 -24.252 1.00 50.41 292 LEU A O 1
ATOM 2356 N N . LYS A 1 293 ? 6.284 1.318 -25.390 1.00 53.34 293 LYS A N 1
ATOM 2357 C CA . LYS A 1 293 ? 6.610 0.642 -26.653 1.00 53.34 293 LYS A CA 1
ATOM 2358 C C . LYS A 1 293 ? 7.813 -0.289 -26.491 1.00 53.34 293 LYS A C 1
ATOM 2360 O O . LYS A 1 293 ? 7.749 -1.438 -26.928 1.00 53.34 293 LYS A O 1
ATOM 2365 N N . ASN A 1 294 ? 8.850 0.159 -25.788 1.00 47.59 294 ASN A N 1
ATOM 2366 C CA . ASN A 1 294 ? 10.040 -0.641 -25.499 1.00 47.59 294 ASN A CA 1
ATOM 2367 C C . ASN A 1 294 ? 9.736 -1.818 -24.561 1.00 47.59 294 ASN A C 1
ATOM 2369 O O . ASN A 1 294 ? 10.201 -2.929 -24.814 1.00 47.59 294 ASN A O 1
ATOM 2373 N N . ARG A 1 295 ? 8.886 -1.628 -23.537 1.00 47.69 295 ARG A N 1
ATOM 2374 C CA . ARG A 1 295 ? 8.409 -2.734 -22.686 1.00 47.69 295 ARG A CA 1
ATOM 2375 C C . ARG A 1 295 ? 7.683 -3.799 -23.510 1.00 47.69 295 ARG A C 1
ATOM 2377 O O . ARG A 1 295 ? 7.955 -4.983 -23.347 1.00 47.69 295 ARG A O 1
ATOM 2384 N N . ARG A 1 296 ? 6.783 -3.391 -24.414 1.00 49.06 296 ARG A N 1
ATOM 2385 C CA . ARG A 1 296 ? 6.061 -4.321 -25.303 1.00 49.06 296 ARG A CA 1
ATOM 2386 C C . ARG A 1 296 ? 7.012 -5.091 -26.220 1.00 49.06 296 ARG A C 1
ATOM 2388 O O . ARG A 1 296 ? 6.880 -6.305 -26.308 1.00 49.06 296 ARG A O 1
ATOM 2395 N N . ALA A 1 297 ? 7.970 -4.403 -26.844 1.00 44.03 297 ALA A N 1
ATOM 2396 C CA . ALA A 1 297 ? 8.958 -5.013 -27.735 1.00 44.03 297 ALA A CA 1
ATOM 2397 C C . ALA A 1 297 ? 9.844 -6.047 -27.015 1.00 44.03 297 ALA A C 1
ATOM 2399 O O . ALA A 1 297 ? 10.063 -7.144 -27.526 1.00 44.03 297 ALA A O 1
ATOM 2400 N N . TYR A 1 298 ? 10.288 -5.732 -25.797 1.00 43.12 298 TYR A N 1
ATOM 2401 C CA . TYR A 1 298 ? 11.054 -6.660 -24.967 1.00 43.12 298 TYR A CA 1
ATOM 2402 C C . TYR A 1 298 ? 10.230 -7.884 -24.543 1.00 43.12 298 TYR A C 1
ATOM 2404 O O . TYR A 1 298 ? 10.678 -9.015 -24.691 1.00 43.12 298 TYR A O 1
ATOM 2412 N N . LEU A 1 299 ? 8.991 -7.687 -24.075 1.00 41.75 299 LEU A N 1
ATOM 2413 C CA . LEU A 1 299 ? 8.106 -8.800 -23.708 1.00 41.75 299 LEU A CA 1
ATOM 2414 C C . LEU A 1 299 ? 7.787 -9.716 -24.902 1.00 41.75 299 LEU A C 1
ATOM 2416 O O . LEU A 1 299 ? 7.545 -10.906 -24.708 1.00 41.75 299 LEU A O 1
ATOM 2420 N N . SER A 1 300 ? 7.797 -9.186 -26.130 1.00 43.44 300 SER A N 1
ATOM 2421 C CA . SER A 1 300 ? 7.660 -9.990 -27.348 1.00 43.44 300 SER A CA 1
ATOM 2422 C C . SER A 1 300 ? 8.937 -10.711 -27.782 1.00 43.44 300 SER A C 1
ATOM 2424 O O . SER A 1 300 ? 8.823 -11.672 -28.529 1.00 43.44 300 SER A O 1
ATOM 2426 N N . SER A 1 301 ? 10.127 -10.288 -27.340 1.00 36.94 301 SER A N 1
ATOM 2427 C CA . SER A 1 301 ? 11.401 -10.925 -27.721 1.00 36.94 301 SER A CA 1
ATOM 2428 C C . SER A 1 301 ? 11.819 -12.087 -26.816 1.00 36.94 301 SER A C 1
ATOM 2430 O O . SER A 1 301 ? 12.800 -12.761 -27.107 1.00 36.94 301 SER A O 1
ATOM 2432 N N . ILE A 1 302 ? 11.118 -12.290 -25.700 1.00 36.19 302 ILE A N 1
ATOM 2433 C CA . ILE A 1 302 ? 11.374 -13.358 -24.716 1.00 36.19 302 ILE A CA 1
ATOM 2434 C C . ILE A 1 302 ? 10.298 -14.462 -24.740 1.00 36.19 302 ILE A C 1
ATOM 2436 O O . ILE A 1 302 ? 10.179 -15.231 -23.788 1.00 36.19 302 ILE A O 1
ATOM 2440 N N . ARG A 1 303 ? 9.505 -14.528 -25.815 1.00 37.78 303 ARG A N 1
ATOM 2441 C CA . ARG A 1 303 ? 8.582 -15.623 -26.152 1.00 37.78 303 ARG A CA 1
ATOM 2442 C C . ARG A 1 303 ? 9.039 -16.285 -27.442 1.00 37.78 303 ARG A C 1
ATOM 2444 O O . ARG A 1 303 ? 8.831 -17.509 -27.548 1.00 37.78 303 ARG A O 1
#

Nearest PDB structures (foldseek):
  8ujm-assembly2_B  TM=5.865E-01  e=5.468E-08  Homo sapiens
  5ipq-assembly1_D  TM=3.865E-01  e=8.814E+00  Xenopus laevis

pLDDT: mean 79.67, std 20.05, range [35.38, 98.75]

InterPro domains:
  IPR023214 HAD superfamily [G3DSA:3.40.50.1000] (1-174)
  IPR036412 HAD-like superfamily [SSF56784] (3-156)

Radius of gyration: 20.12 Å; Cα contacts (8 Å, |Δi|>4): 435; chains: 1; bounding box: 49×43×61 Å

Solvent-accessible surface area (backbone atoms only — not comparable to full-atom values): 17210 Å² total; per-residue (Å²): 128,75,66,32,39,40,35,35,28,39,69,77,56,42,28,39,75,61,84,60,82,71,51,52,55,43,28,56,73,56,37,35,76,47,79,48,95,96,40,47,29,34,29,38,27,51,38,50,42,42,51,42,54,54,72,68,37,94,50,47,44,72,34,34,49,29,82,45,54,60,70,60,49,52,51,46,51,50,54,51,40,30,71,41,51,34,64,71,49,33,62,71,47,53,89,77,57,48,76,45,21,44,89,67,39,43,73,82,49,102,84,44,66,22,45,49,64,71,81,81,42,55,81,90,48,49,51,36,27,41,35,35,31,64,62,96,45,53,40,78,92,51,57,44,29,53,43,80,43,52,68,51,61,54,70,74,71,38,96,74,67,69,95,77,65,91,62,70,61,72,24,37,46,53,32,35,22,38,50,40,24,53,50,51,53,49,51,53,54,40,69,73,36,83,86,44,36,32,51,81,57,46,30,71,58,44,37,40,80,40,99,84,76,49,76,40,74,40,80,68,67,76,65,50,58,69,40,32,54,50,9,42,57,62,33,31,79,75,40,72,85,70,73,85,73,39,69,64,59,51,49,48,49,49,62,78,63,71,60,86,76,83,56,57,82,58,54,60,59,53,49,61,20,64,79,64,77,44,87,57,94,69,49,72,64,57,56,52,50,52,51,53,52,51,46,52,54,52,64,62,73,78,113

Foldseek 3Di:
DAAFEEEEEPDLQFKHWDPDDLQVQVLLQFNAWDDFPNTIIRGFGLSLLLVLVQVVDPRYDYEYAYQADPRRQVVVVLVSCCSNQNPVRCVVCVVVYYYHYNVQWDDPDPPATADECCSNDPPVNLQRYAYEDCDPRHDVVSVLNYDYQDQADLCLFDVDDDPPPPDSVLSRNLSSLLCQLVVVVSCVQCVVDVPHGSNVPVQVLQWDQDPVRDTDGDPCSRSPVVSSVNSQVSSCVVPVVDDDQHPVNSVCSSPVDDCPPDCVPPVVQVVVCVVVVHDGPQDPVNVSVVSNVVSVVVVVVVD